Protein AF-0000000066905044 (afdb_homodimer)

Sequence (374 aa):
MFKTAIIDCILSSSSFLLVSGAMPIIHCYSCMSYSYQEHWMTMRYIYQRPELFSDRCNEPFMPRGIPVHNCTNICVTMKEPEVKGGIILGYNYIRGCADKVLVSGFNRSALDTHRFPFVDVCRLLPRGQLINSRGLTQMVVGDVHICGCYSNRCNGGTGSHASSRTVRRMALFLLLLTVAFHWWRSLMFKTAIIDCILSSSSFLLVSGAMPIIHCYSCMSYSYQEHWMTMRYIYQRPELFSDRCNEPFMPRGIPVHNCTNICVTMKEPEVKGGIILGYNYIRGCADKVLVSGFNRSALDTHRFPFVDVCRLLPRGQLINSRGLTQMVVGDVHICGCYSNRCNGGTGSHASSRTVRRMALFLLLLTVAFHWWRSL

pLDDT: mean 81.05, std 21.48, range [27.7, 98.06]

Secondary structure (DSSP, 8-state):
--SGGGGGGG---------------EEEE-EE-HHHHTTHHHHTTTBPPPSEE-GGGG-SBPPTT--EEEESS-EEEEEEEEEETTEEEEEEEEEEEHHHHBSS-B-HHHHHHTTTTTS-EEEEEEHHHHB--TT--S---SEEEEEEE-STTGGGB------HHHHHHHHHHHHHHHHHHHHHHT-/-TTGGGGGGG---------------EEEE-EE-HHHHTTHHHHTTTB---SEE-GGGG-SBPPTT--EEEESS-EEEEEEEEEETTEEEEEEEEEEEHHHHBSS-B-HHHHHHTTTTTS-EEEEEEHHHHB--TT--S---SEEEEEEE-STTGGGB------HHHHHHHHHHHHHHHHHHHHHHT-

Structure (mmCIF, N/CA/C/O backbone):
data_AF-0000000066905044-model_v1
#
loop_
_entity.id
_entity.type
_entity.pdbx_description
1 polymer 'Ly 6 protein HOT 2'
#
loop_
_atom_site.group_PDB
_atom_site.id
_atom_site.type_symbol
_atom_site.label_atom_id
_atom_site.label_alt_id
_atom_site.label_comp_id
_atom_site.label_asym_id
_atom_site.label_entity_id
_atom_site.label_seq_id
_atom_site.pdbx_PDB_ins_code
_atom_site.Cartn_x
_atom_site.Cartn_y
_atom_site.Cartn_z
_atom_site.occupancy
_atom_site.B_iso_or_equiv
_atom_site.auth_seq_id
_atom_site.auth_comp_id
_atom_site.auth_asym_id
_atom_site.auth_atom_id
_atom_site.pdbx_PDB_model_num
ATOM 1 N N . MET A 1 1 ? 18.188 79 39.969 1 28.2 1 MET A N 1
ATOM 2 C CA . MET A 1 1 ? 17.297 78 40.594 1 28.2 1 MET A CA 1
ATOM 3 C C . MET A 1 1 ? 16.609 77.125 39.531 1 28.2 1 MET A C 1
ATOM 5 O O . MET A 1 1 ? 15.773 76.312 39.844 1 28.2 1 MET A O 1
ATOM 9 N N . PHE A 1 2 ? 16.656 77.5 38.219 1 34.88 2 PHE A N 1
ATOM 10 C CA . PHE A 1 2 ? 15.828 77 37.125 1 34.88 2 PHE A CA 1
ATOM 11 C C . PHE A 1 2 ? 16.328 75.625 36.656 1 34.88 2 PHE A C 1
ATOM 13 O O . PHE A 1 2 ? 15.945 75.125 35.594 1 34.88 2 PHE A O 1
ATOM 20 N N . LYS A 1 3 ? 17.281 74.938 37.406 1 35.84 3 LYS A N 1
ATOM 21 C CA . LYS A 1 3 ? 18 73.812 36.875 1 35.84 3 LYS A CA 1
ATOM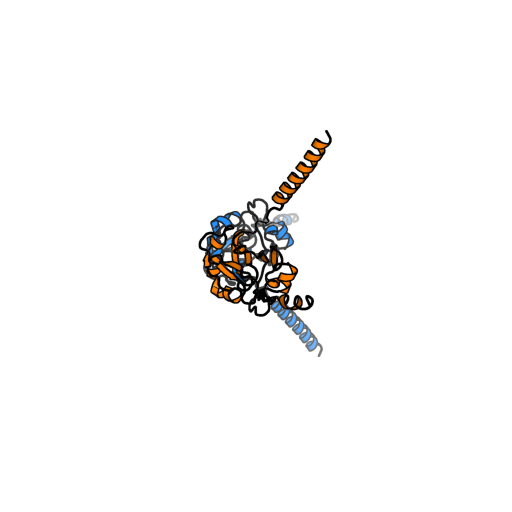 22 C C . LYS A 1 3 ? 17.078 72.562 36.781 1 35.84 3 LYS A C 1
ATOM 24 O O . LYS A 1 3 ? 17.141 71.812 35.812 1 35.84 3 LYS A O 1
ATOM 29 N N . THR A 1 4 ? 16.469 72.125 37.875 1 34.28 4 THR A N 1
ATOM 30 C CA . THR A 1 4 ? 16.344 70.75 38.094 1 34.28 4 THR A CA 1
ATOM 31 C C . THR A 1 4 ? 15.055 70.188 37.469 1 34.28 4 THR A C 1
ATOM 33 O O . THR A 1 4 ? 14.672 69.062 37.688 1 34.28 4 THR A O 1
ATOM 36 N N . ALA A 1 5 ? 14.273 71 36.844 1 36.06 5 ALA A N 1
ATOM 37 C CA . ALA A 1 5 ? 12.922 70.562 36.562 1 36.06 5 ALA A CA 1
ATOM 38 C C . ALA A 1 5 ? 12.914 69.5 35.438 1 36.06 5 ALA A C 1
ATOM 40 O O . ALA A 1 5 ? 11.883 68.875 35.156 1 36.06 5 ALA A O 1
ATOM 41 N N . ILE A 1 6 ? 14.039 69.375 34.719 1 33.25 6 ILE A N 1
ATOM 42 C CA . ILE A 1 6 ? 13.781 68.75 33.438 1 33.25 6 ILE A CA 1
ATOM 43 C C . ILE A 1 6 ? 13.703 67.188 33.625 1 33.25 6 ILE A C 1
ATOM 45 O O . ILE A 1 6 ? 13.352 66.5 32.688 1 33.25 6 ILE A O 1
ATOM 49 N N . ILE A 1 7 ? 14.102 66.688 34.875 1 31.88 7 ILE A N 1
ATOM 50 C CA . ILE A 1 7 ? 14.414 65.25 34.812 1 31.88 7 ILE A CA 1
ATOM 51 C C . ILE A 1 7 ? 13.117 64.438 34.875 1 31.88 7 ILE A C 1
ATOM 53 O O . ILE A 1 7 ? 13.133 63.188 34.688 1 31.88 7 ILE A O 1
ATOM 57 N N . ASP A 1 8 ? 11.992 65 35.312 1 31.47 8 ASP A N 1
ATOM 58 C CA . ASP A 1 8 ? 10.969 64.062 35.719 1 31.47 8 ASP A CA 1
ATOM 59 C C . ASP A 1 8 ? 10.297 63.438 34.5 1 31.47 8 ASP A C 1
ATOM 61 O O . ASP A 1 8 ? 9.422 62.594 34.625 1 31.47 8 ASP A O 1
ATOM 65 N N . CYS A 1 9 ? 10.305 64.062 33.344 1 32.28 9 CYS A N 1
ATOM 66 C CA . CYS A 1 9 ? 9.312 63.625 32.375 1 32.28 9 CYS A CA 1
ATOM 67 C C . CYS A 1 9 ? 9.648 62.25 31.812 1 32.28 9 CYS A C 1
ATOM 69 O O . CYS A 1 9 ? 8.883 61.688 31.031 1 32.28 9 CYS A O 1
ATOM 71 N N . ILE A 1 10 ? 10.969 61.875 31.859 1 34.19 10 ILE A N 1
ATOM 72 C CA . ILE A 1 10 ? 11.18 60.812 30.891 1 34.19 10 ILE A CA 1
ATOM 73 C C . ILE A 1 10 ? 10.719 59.469 31.5 1 34.19 10 ILE A C 1
ATOM 75 O O . ILE A 1 10 ? 11.203 58.406 31.109 1 34.19 10 ILE A O 1
ATOM 79 N N . LEU A 1 11 ? 10.172 59.438 32.75 1 35.19 11 LEU A N 1
ATOM 80 C CA . LEU A 1 11 ? 9.766 58.062 33.062 1 35.19 11 LEU A CA 1
ATOM 81 C C . LEU A 1 11 ? 8.617 57.625 32.188 1 35.19 11 LEU A C 1
ATOM 83 O O . LEU A 1 11 ? 7.457 57.969 32.438 1 35.19 11 LEU A O 1
ATOM 87 N N . SER A 1 12 ? 8.695 57.781 30.875 1 32.25 12 SER A N 1
ATOM 88 C CA . SER A 1 12 ? 7.719 57.062 30.078 1 32.25 12 SER A CA 1
ATOM 89 C C . SER A 1 12 ? 7.613 55.594 30.547 1 32.25 12 SER A C 1
ATOM 91 O O . SER A 1 12 ? 8.633 54.938 30.766 1 32.25 12 SER A O 1
ATOM 93 N N . SER A 1 13 ? 6.57 55.25 31.328 1 37.47 13 SER A N 1
ATOM 94 C CA . SER A 1 13 ? 6.086 53.875 31.5 1 37.47 13 SER A CA 1
ATOM 95 C C . SER A 1 13 ? 6.176 53.094 30.203 1 37.47 13 SER A C 1
ATOM 97 O O . SER A 1 13 ? 5.398 53.312 29.281 1 37.47 13 SER A O 1
ATOM 99 N N . SER A 1 14 ? 7.328 52.781 29.75 1 35.62 14 SER A N 1
ATOM 100 C CA . SER A 1 14 ? 7.348 51.625 28.828 1 35.62 14 SER A CA 1
ATOM 101 C C . SER A 1 14 ? 6.527 50.469 29.375 1 35.62 14 SER A C 1
ATOM 103 O O . SER A 1 14 ? 6.973 49.75 30.266 1 35.62 14 SER A O 1
ATOM 105 N N . SER A 1 15 ? 5.234 50.656 29.547 1 37 15 SER A N 1
ATOM 106 C CA . SER A 1 15 ? 4.477 49.406 29.516 1 37 15 SER A CA 1
ATOM 107 C C . SER A 1 15 ? 5.078 48.406 28.531 1 37 15 SER A C 1
ATOM 109 O O . SER A 1 15 ? 4.988 48.594 27.312 1 37 15 SER A O 1
ATOM 111 N N . PHE A 1 16 ? 6.145 47.812 28.906 1 38.25 16 PHE A N 1
ATOM 112 C CA . PHE A 1 16 ? 6.387 46.5 28.266 1 38.25 16 PHE A CA 1
ATOM 113 C C . PHE A 1 16 ? 5.078 45.75 28.047 1 38.25 16 PHE A C 1
ATOM 115 O O . PHE A 1 16 ? 4.43 45.344 29 1 38.25 16 PHE A O 1
ATOM 122 N N . LEU A 1 17 ? 4.238 46.25 27.156 1 36.66 17 LEU A N 1
ATOM 123 C CA . LEU A 1 17 ? 3.35 45.219 26.656 1 36.66 17 LEU A CA 1
ATOM 124 C C . LEU A 1 17 ? 4.023 43.844 26.719 1 36.66 17 LEU A C 1
ATOM 126 O O . LEU A 1 17 ? 5.008 43.594 26.016 1 36.66 17 LEU A O 1
ATOM 130 N N . LEU A 1 18 ? 4.242 43.344 27.875 1 37.12 18 LEU A N 1
ATOM 131 C CA . LEU A 1 18 ? 4.32 41.875 27.828 1 37.12 18 LEU A CA 1
ATOM 132 C C . LEU A 1 18 ? 3.455 41.344 26.703 1 37.12 18 LEU A C 1
ATOM 134 O O . LEU A 1 18 ? 2.227 41.312 26.812 1 37.12 18 LEU A O 1
ATOM 138 N N . VAL A 1 19 ? 3.701 41.719 25.5 1 39.25 19 VAL A N 1
ATOM 139 C CA . VAL A 1 19 ? 3.252 40.75 24.5 1 39.25 19 VAL A CA 1
ATOM 140 C C . VAL A 1 19 ? 3.412 39.344 25.031 1 39.25 19 VAL A C 1
ATOM 142 O O . VAL A 1 19 ? 4.531 38.875 25.25 1 39.25 19 VAL A O 1
ATOM 145 N N . SER A 1 20 ? 2.779 38.969 26.078 1 41.44 20 SER A N 1
ATOM 146 C CA . SER A 1 20 ? 2.631 37.531 26.234 1 41.44 20 SER A CA 1
ATOM 147 C C . SER A 1 20 ? 2.771 36.812 24.891 1 41.44 20 SER A C 1
ATOM 149 O O . SER A 1 20 ? 1.959 37 23.984 1 41.44 20 SER A O 1
ATOM 151 N N . GLY A 1 21 ? 3.826 36.75 24.281 1 45 21 GLY A N 1
ATOM 152 C CA . GLY A 1 21 ? 4.195 36.062 23.047 1 45 21 GLY A CA 1
ATOM 153 C C . GLY A 1 21 ? 3.412 34.781 22.828 1 45 21 GLY A C 1
ATOM 154 O O . GLY A 1 21 ? 3.908 33.688 23.125 1 45 21 GLY A O 1
ATOM 155 N N . ALA A 1 22 ? 2.182 34.688 23.219 1 51.38 22 ALA A N 1
ATOM 156 C CA . ALA A 1 22 ? 1.406 33.5 22.875 1 51.38 22 ALA A CA 1
ATOM 157 C C . ALA A 1 22 ? 1.674 33.062 21.438 1 51.38 22 ALA A C 1
ATOM 159 O O . ALA A 1 22 ? 1.799 33.906 20.547 1 51.38 22 ALA A O 1
ATOM 160 N N . MET A 1 23 ? 2.449 32 21.297 1 59.69 23 MET A N 1
ATOM 161 C CA . MET A 1 23 ? 2.645 31.469 19.953 1 59.69 23 MET A CA 1
ATOM 162 C C . MET A 1 23 ? 1.369 31.594 19.125 1 59.69 23 MET A C 1
ATOM 164 O O . MET A 1 23 ? 0.271 31.344 19.625 1 59.69 23 MET A O 1
ATOM 168 N N . PRO A 1 24 ? 1.372 32.406 18.047 1 71.12 24 PRO A N 1
ATOM 169 C CA . PRO A 1 24 ? 0.181 32.594 17.203 1 71.12 24 PRO A CA 1
ATOM 170 C C . PRO A 1 24 ? -0.558 31.281 16.938 1 71.12 24 PRO A C 1
ATOM 172 O O . PRO A 1 24 ? 0.074 30.234 16.75 1 71.12 24 PRO A O 1
ATOM 175 N N . ILE A 1 25 ? -1.822 31.25 17.375 1 87.06 25 ILE A N 1
ATOM 176 C CA . ILE A 1 25 ? -2.725 30.156 17.062 1 87.06 25 ILE A CA 1
ATOM 177 C C . ILE A 1 25 ? -3.018 30.141 15.562 1 87.06 25 ILE A C 1
ATOM 179 O O . ILE A 1 25 ? -3.35 31.172 14.984 1 87.06 25 ILE A O 1
ATOM 183 N N . ILE A 1 26 ? -2.664 29.109 14.977 1 90.94 26 ILE A N 1
ATOM 184 C CA . ILE A 1 26 ? -3.014 28.969 13.562 1 90.94 26 ILE A CA 1
ATOM 185 C C . ILE A 1 26 ? -4.148 27.953 13.414 1 90.94 26 ILE A C 1
ATOM 187 O O . ILE A 1 26 ? -4.383 27.141 14.305 1 90.94 26 ILE A O 1
ATOM 191 N N . HIS A 1 27 ? -4.91 28.109 12.281 1 94.06 27 HIS A N 1
ATOM 192 C CA . HIS A 1 27 ? -6.008 27.203 11.977 1 94.06 27 HIS A CA 1
ATOM 193 C C . HIS A 1 27 ? -5.625 26.219 10.875 1 94.06 27 HIS A C 1
ATOM 195 O O . HIS A 1 27 ? -5.168 26.625 9.805 1 94.06 27 HIS A O 1
ATOM 201 N N . CYS A 1 28 ? -5.781 24.953 11.195 1 95.25 28 CYS A N 1
ATOM 202 C CA . CYS A 1 28 ? -5.477 23.922 10.211 1 95.25 28 CYS A CA 1
ATOM 203 C C . CYS A 1 28 ? -6.695 23.062 9.93 1 95.25 28 CYS A C 1
ATOM 205 O O . CYS A 1 28 ? -7.469 22.75 10.844 1 95.25 28 CYS A O 1
ATOM 207 N N . TYR A 1 29 ? -6.879 22.688 8.68 1 96 29 TYR A N 1
ATOM 208 C CA . TYR A 1 29 ? -7.906 21.703 8.367 1 96 29 TYR A CA 1
ATOM 209 C C . TYR A 1 29 ? -7.621 20.375 9.078 1 96 29 TYR A C 1
ATOM 211 O O . TYR A 1 29 ? -6.465 19.969 9.195 1 96 29 TYR A O 1
ATOM 219 N N . SER A 1 30 ? -8.719 19.75 9.539 1 96.94 30 SER A N 1
ATOM 220 C CA . SER A 1 30 ? -8.594 18.453 10.18 1 96.94 30 SER A CA 1
ATOM 221 C C . SER A 1 30 ? -9.492 17.422 9.508 1 96.94 30 SER A C 1
ATOM 223 O O . SER A 1 30 ? -10.695 17.375 9.758 1 96.94 30 SER A O 1
ATOM 225 N N . CYS A 1 31 ? -8.844 16.547 8.711 1 97.56 31 CYS A N 1
ATOM 226 C CA . CYS A 1 31 ? -9.586 15.516 8 1 97.56 31 CYS A CA 1
ATOM 227 C C . CYS A 1 31 ? -8.664 14.383 7.57 1 97.56 31 CYS A C 1
ATOM 229 O O . CYS A 1 31 ? -7.441 14.523 7.609 1 97.56 31 CYS A O 1
ATOM 231 N N . MET A 1 32 ? -9.273 13.227 7.301 1 97.5 32 MET A N 1
ATOM 232 C CA . MET A 1 32 ? -8.633 12.062 6.699 1 97.5 32 MET A CA 1
ATOM 233 C C . MET A 1 32 ? -9.5 11.477 5.59 1 97.5 32 MET A C 1
ATOM 235 O O . MET A 1 32 ? -10.727 11.609 5.617 1 97.5 32 MET A O 1
ATOM 239 N N . SER A 1 33 ? -8.82 10.875 4.652 1 97.12 33 SER A N 1
ATOM 240 C CA . SER A 1 33 ? -9.578 10.156 3.635 1 97.12 33 SER A CA 1
ATOM 241 C C . SER A 1 33 ? -10.523 9.141 4.266 1 97.12 33 SER A C 1
ATOM 243 O O . SER A 1 33 ? -10.195 8.531 5.285 1 97.12 33 SER A O 1
ATOM 245 N N . TYR A 1 34 ? -11.672 8.891 3.584 1 97.06 34 TYR A N 1
ATOM 246 C CA . TYR A 1 34 ? -12.719 8.031 4.121 1 97.06 34 TYR A CA 1
ATOM 247 C C . TYR A 1 34 ? -12.203 6.617 4.344 1 97.06 34 TYR A C 1
ATOM 249 O O . TYR A 1 34 ? -12.617 5.945 5.293 1 97.06 34 TYR A O 1
ATOM 257 N N . SER A 1 35 ? -11.25 6.184 3.564 1 95 35 SER A N 1
ATOM 258 C CA . SER A 1 35 ? -10.75 4.812 3.617 1 95 35 SER A CA 1
ATOM 259 C C . SER A 1 35 ? -10.078 4.523 4.953 1 95 35 SER A C 1
ATOM 261 O O . SER A 1 35 ? -10.039 3.373 5.398 1 95 35 SER A O 1
ATOM 263 N N . TYR A 1 36 ? -9.602 5.527 5.656 1 97.5 36 TYR A N 1
ATOM 264 C CA . TYR A 1 36 ? -8.969 5.328 6.957 1 97.5 36 TYR A CA 1
ATOM 265 C C . TYR A 1 36 ? -10 4.941 8.008 1 97.5 36 TYR A C 1
ATOM 267 O O . TYR A 1 36 ? -9.688 4.223 8.961 1 97.5 36 TYR A O 1
ATOM 275 N N . GLN A 1 37 ? -11.172 5.422 7.805 1 97.69 37 GLN A N 1
ATOM 276 C CA . GLN A 1 37 ? -12.227 5.141 8.781 1 97.69 37 GLN A CA 1
ATOM 277 C C . GLN A 1 37 ? -12.516 3.645 8.852 1 97.69 37 GLN A C 1
ATOM 279 O O . GLN A 1 37 ? -12.789 3.115 9.938 1 97.69 37 GLN A O 1
ATOM 284 N N . GLU A 1 38 ? -12.398 3.012 7.754 1 93.88 38 GLU A N 1
ATOM 285 C CA . GLU A 1 38 ? -12.688 1.583 7.668 1 93.88 38 GLU A CA 1
ATOM 286 C C . GLU A 1 38 ? -11.711 0.774 8.523 1 93.88 38 GLU A C 1
ATOM 288 O O . GLU A 1 38 ? -12.023 -0.344 8.938 1 93.88 38 GLU A O 1
ATOM 293 N N . HIS A 1 39 ? -10.602 1.377 8.828 1 94.94 39 HIS A N 1
ATOM 294 C CA . HIS A 1 39 ? -9.578 0.651 9.578 1 94.94 39 HIS A CA 1
ATOM 295 C C . HIS A 1 39 ? -9.195 1.397 10.852 1 94.94 39 HIS A C 1
ATOM 297 O O . HIS A 1 39 ? -8.078 1.252 11.352 1 94.94 39 HIS A O 1
ATOM 303 N N . TRP A 1 40 ? -10.102 2.102 11.344 1 97 40 TRP A N 1
ATOM 304 C CA . TRP A 1 40 ? -9.766 3.021 12.422 1 97 40 TRP A CA 1
ATOM 305 C C . TRP A 1 40 ? -9.406 2.262 13.695 1 97 40 TRP A C 1
ATOM 307 O O . TRP A 1 40 ? -8.547 2.693 14.461 1 97 40 TRP A O 1
ATOM 317 N N . MET A 1 41 ? -9.969 1.16 13.922 1 95 41 MET A N 1
ATOM 318 C CA . MET A 1 41 ? -9.703 0.403 15.141 1 95 41 MET A CA 1
ATOM 319 C C . MET A 1 41 ? -8.227 0.021 15.234 1 95 41 MET A C 1
ATOM 321 O O . MET A 1 41 ? -7.688 -0.127 16.328 1 95 41 MET A O 1
ATOM 325 N N . THR A 1 42 ? -7.621 -0.04 14.078 1 93.06 42 THR A N 1
ATOM 326 C CA . THR A 1 42 ? -6.191 -0.342 14.055 1 93.06 42 THR A CA 1
ATOM 327 C C . THR A 1 42 ? -5.371 0.94 13.961 1 93.06 42 THR A C 1
ATOM 329 O O . THR A 1 42 ? -4.309 1.05 14.578 1 93.06 42 THR A O 1
ATOM 332 N N . MET A 1 43 ? -5.871 1.89 13.359 1 94.69 43 MET A N 1
ATOM 333 C CA . MET A 1 43 ? -5.133 3.117 13.07 1 94.69 43 MET A CA 1
ATOM 334 C C . MET A 1 43 ? -5.074 4.02 14.297 1 94.69 43 MET A C 1
ATOM 336 O O . MET A 1 43 ? -4.141 4.812 14.445 1 94.69 43 MET A O 1
ATOM 340 N N . ARG A 1 44 ? -5.969 3.816 15.125 1 95.06 44 ARG A N 1
ATOM 341 C CA . ARG A 1 44 ? -6.148 4.723 16.25 1 95.06 44 ARG A CA 1
ATOM 342 C C . ARG A 1 44 ? -4.957 4.664 17.203 1 95.06 44 ARG A C 1
ATOM 344 O O . ARG A 1 44 ? -4.812 5.516 18.078 1 95.06 44 ARG A O 1
ATOM 351 N N . TYR A 1 45 ? -4.094 3.729 17.094 1 93.81 45 TYR A N 1
ATOM 352 C CA . TYR A 1 45 ? -2.934 3.617 17.969 1 93.81 45 TYR A CA 1
ATOM 353 C C . TYR A 1 45 ? -1.786 4.484 17.469 1 93.81 45 TYR A C 1
ATOM 355 O O . TYR A 1 45 ? -0.83 4.746 18.203 1 93.81 45 TYR A O 1
ATOM 363 N N . ILE A 1 46 ? -1.885 4.918 16.25 1 95.38 46 ILE A N 1
ATOM 364 C CA . ILE A 1 46 ? -0.817 5.719 15.664 1 95.38 46 ILE A CA 1
ATOM 365 C C . ILE A 1 46 ? -1.313 7.141 15.414 1 95.38 46 ILE A C 1
ATOM 367 O O . ILE A 1 46 ? -0.573 8.109 15.625 1 95.38 46 ILE A O 1
ATOM 371 N N . TYR A 1 47 ? -2.572 7.203 15.086 1 96.75 47 TYR A N 1
ATOM 372 C CA . TYR A 1 47 ? -3.121 8.484 14.664 1 96.75 47 TYR A CA 1
ATOM 373 C C . TYR A 1 47 ? -4.234 8.938 15.594 1 96.75 47 TYR A C 1
ATOM 375 O O . TYR A 1 47 ? -4.98 8.117 16.125 1 96.75 47 TYR A O 1
ATOM 383 N N . GLN A 1 48 ? -4.293 10.242 15.641 1 97.19 48 GLN A N 1
ATOM 384 C CA . GLN A 1 48 ? -5.441 10.836 16.312 1 97.19 48 GLN A CA 1
ATOM 385 C C . GLN A 1 48 ? -6.625 10.992 15.367 1 97.19 48 GLN A C 1
ATOM 387 O O . GLN A 1 48 ? -6.441 11.305 14.188 1 97.19 48 GLN A O 1
ATOM 392 N N . ARG A 1 49 ? -7.805 10.828 15.93 1 98.06 49 ARG A N 1
ATOM 393 C CA . ARG A 1 49 ? -9 10.914 15.102 1 98.06 49 ARG A CA 1
ATOM 394 C C . ARG A 1 49 ? -9.18 12.32 14.539 1 98.06 49 ARG A C 1
ATOM 396 O O . ARG A 1 49 ? -9.109 13.305 15.281 1 98.06 49 ARG A O 1
ATOM 403 N N . PRO A 1 50 ? -9.375 12.406 13.289 1 97.81 50 PRO A N 1
ATOM 404 C CA . PRO A 1 50 ? -9.664 13.727 12.719 1 97.81 50 PRO A CA 1
ATOM 405 C C . PRO A 1 50 ? -11.07 14.219 13.047 1 97.81 50 PRO A C 1
ATOM 407 O O . PRO A 1 50 ? -11.875 13.469 13.609 1 97.81 50 PRO A O 1
ATOM 410 N N . GLU A 1 51 ? -11.289 15.422 12.68 1 97.5 51 GLU A N 1
ATOM 411 C CA . GLU A 1 51 ? -12.641 15.953 12.844 1 97.5 51 GLU A CA 1
ATOM 412 C C . GLU A 1 51 ? -13.602 15.336 11.828 1 97.5 51 GLU A C 1
ATOM 414 O O . GLU A 1 51 ? -14.797 15.219 12.094 1 97.5 51 GLU A O 1
ATOM 419 N N . LEU A 1 52 ? -13 15.008 10.664 1 97.25 52 LEU A N 1
ATOM 420 C CA . LEU A 1 52 ? -13.875 14.484 9.617 1 97.25 52 LEU A CA 1
ATOM 421 C C . LEU A 1 52 ? -13.133 13.461 8.766 1 97.25 52 LEU A C 1
ATOM 423 O O . LEU A 1 52 ? -12.023 13.711 8.305 1 97.25 52 LEU A O 1
ATOM 427 N N . PHE A 1 53 ? -13.82 12.305 8.617 1 97.75 53 PHE A N 1
ATOM 428 C CA . PHE A 1 53 ? -13.438 11.383 7.555 1 97.75 53 PHE A CA 1
ATOM 429 C C . PHE A 1 53 ? -14.227 11.664 6.281 1 97.75 53 PHE A C 1
ATOM 431 O O . PHE A 1 53 ? -15.461 11.586 6.281 1 97.75 53 PHE A O 1
ATOM 438 N N . SER A 1 54 ? -13.445 11.984 5.199 1 96.12 54 SER A N 1
ATOM 439 C CA . SER A 1 54 ? -14.133 12.273 3.941 1 96.12 54 SER A CA 1
ATOM 440 C C . SER A 1 54 ? -13.156 12.242 2.766 1 96.12 54 SER A C 1
ATOM 442 O O . SER A 1 54 ? -12.023 12.711 2.879 1 96.12 54 SER A O 1
ATOM 444 N N . ASP A 1 55 ? -13.711 11.812 1.657 1 93.19 55 ASP A N 1
ATOM 445 C CA . ASP A 1 55 ? -12.867 11.828 0.467 1 93.19 55 ASP A CA 1
ATOM 446 C C . ASP A 1 55 ? -12.703 13.25 -0.067 1 93.19 55 ASP A C 1
ATOM 448 O O . ASP A 1 55 ? -11.844 13.516 -0.91 1 93.19 55 ASP A O 1
ATOM 452 N N . ARG A 1 56 ? -13.406 14.156 0.413 1 92.94 56 ARG A N 1
ATOM 453 C CA . ARG A 1 56 ? -13.164 15.57 0.12 1 92.94 56 ARG A CA 1
ATOM 454 C C . ARG A 1 56 ? -11.805 16.016 0.648 1 92.94 56 ARG A C 1
ATOM 456 O O . ARG A 1 56 ? -11.25 17 0.182 1 92.94 56 ARG A O 1
ATOM 463 N N . CYS A 1 57 ? -11.312 15.273 1.568 1 94.81 57 CYS A N 1
ATOM 464 C CA . CYS A 1 57 ? -10.016 15.555 2.162 1 94.81 57 CYS A CA 1
ATOM 465 C C . CYS A 1 57 ? -8.898 15.383 1.138 1 94.81 57 CYS A C 1
ATOM 467 O O . CYS A 1 57 ? -7.793 15.891 1.324 1 94.81 57 CYS A O 1
ATOM 469 N N . ASN A 1 58 ? -9.219 14.695 0.061 1 89.19 58 ASN A N 1
ATOM 470 C CA . ASN A 1 58 ? -8.227 14.391 -0.959 1 89.19 58 ASN A CA 1
ATOM 471 C C . ASN A 1 58 ? -8.125 15.516 -1.991 1 89.19 58 ASN A C 1
ATOM 473 O O . ASN A 1 58 ? -7.234 15.492 -2.848 1 89.19 58 ASN A O 1
ATOM 477 N N . GLU A 1 59 ? -8.953 16.469 -1.905 1 87.62 59 GLU A N 1
ATOM 478 C CA . GLU A 1 59 ? -9.016 17.516 -2.922 1 87.62 59 GLU A CA 1
ATOM 479 C C . GLU A 1 59 ? -7.918 18.547 -2.721 1 87.62 59 GLU A C 1
ATOM 481 O O . GLU A 1 59 ? -7.594 18.906 -1.585 1 87.62 59 GLU A O 1
ATOM 486 N N . PRO A 1 60 ? -7.297 18.938 -3.82 1 77.56 60 PRO A N 1
ATOM 487 C CA . PRO A 1 60 ? -6.219 19.922 -3.705 1 77.56 60 PRO A CA 1
ATOM 488 C C . PRO A 1 60 ? -6.699 21.25 -3.131 1 77.56 60 PRO A C 1
ATOM 490 O O . PRO A 1 60 ? -5.93 21.969 -2.479 1 77.56 60 PRO A O 1
ATOM 493 N N . PHE A 1 61 ? -7.918 21.578 -3.479 1 75.25 61 PHE A N 1
ATOM 494 C CA . PHE A 1 61 ? -8.516 22.766 -2.906 1 75.25 61 PHE A CA 1
ATOM 495 C C . PHE A 1 61 ? -9.672 22.406 -1.979 1 75.25 61 PHE A C 1
ATOM 497 O O . PHE A 1 61 ? -10.695 21.875 -2.424 1 75.25 61 PHE A O 1
ATOM 504 N N . MET A 1 62 ? -9.273 22.656 -0.712 1 74.31 62 MET A N 1
ATOM 505 C CA . MET A 1 62 ? -10.211 22.188 0.297 1 74.31 62 MET A CA 1
ATOM 506 C C . MET A 1 62 ? -11.57 22.875 0.144 1 74.31 62 MET A C 1
ATOM 508 O O . MET A 1 62 ? -11.656 24.094 0.191 1 74.31 62 MET A O 1
ATOM 512 N N . PRO A 1 63 ? -12.461 22.016 -0.083 1 68.75 63 PRO A N 1
ATOM 513 C CA . PRO A 1 63 ? -13.805 22.578 -0.208 1 68.75 63 PRO A CA 1
ATOM 514 C C . PRO A 1 63 ? -14.352 23.094 1.119 1 68.75 63 PRO A C 1
ATOM 516 O O . PRO A 1 63 ? -13.75 22.875 2.172 1 68.75 63 PRO A O 1
ATOM 519 N N . ARG A 1 64 ? -15.5 23.766 0.849 1 78.31 64 ARG A N 1
ATOM 520 C CA . ARG A 1 64 ? -16.266 24.188 2.02 1 78.31 64 ARG A CA 1
ATOM 521 C C . ARG A 1 64 ? -16.75 22.984 2.814 1 78.31 64 ARG A C 1
ATOM 523 O O . ARG A 1 64 ? -17.047 21.938 2.24 1 78.31 64 ARG A O 1
ATOM 530 N N . GLY A 1 65 ? -16.656 23.109 4.117 1 85.81 65 GLY A N 1
ATOM 531 C CA . GLY A 1 65 ? -17.266 22.094 4.973 1 85.81 65 GLY A CA 1
ATOM 532 C C . GLY A 1 65 ? -16.234 21.25 5.695 1 85.81 65 GLY A C 1
ATOM 533 O O . GLY A 1 65 ? -16.609 20.391 6.516 1 85.81 65 GLY A O 1
ATOM 534 N N . ILE A 1 66 ? -14.984 21.406 5.355 1 93 66 ILE A N 1
ATOM 535 C CA . ILE A 1 66 ? -13.992 20.672 6.129 1 93 66 ILE A CA 1
ATOM 536 C C . ILE A 1 66 ? -13.664 21.438 7.41 1 93 66 ILE A C 1
ATOM 538 O O . ILE A 1 66 ? -13.32 22.625 7.367 1 93 66 ILE A O 1
ATOM 542 N N . PRO A 1 67 ? -13.742 20.797 8.508 1 95.12 67 PRO A N 1
ATOM 543 C CA . PRO A 1 67 ? -13.516 21.469 9.781 1 95.12 67 PRO A CA 1
ATOM 544 C C . PRO A 1 67 ? -12.062 21.891 9.984 1 95.12 67 PRO A C 1
ATOM 546 O O . PRO A 1 67 ? -11.164 21.328 9.336 1 95.12 67 PRO A O 1
ATOM 549 N N . VAL A 1 68 ? -11.914 22.844 10.891 1 94.12 68 VAL A N 1
ATOM 550 C CA . VAL A 1 68 ? -10.578 23.344 11.219 1 94.12 68 VAL A CA 1
ATOM 551 C C . VAL A 1 68 ? -10.336 23.219 12.719 1 94.12 68 VAL A C 1
ATOM 553 O O . VAL A 1 68 ? -11.289 23.219 13.508 1 94.12 68 VAL A O 1
ATOM 556 N N . HIS A 1 69 ? -9.086 23.078 13.062 1 94.81 69 HIS A N 1
ATOM 557 C CA . HIS A 1 69 ? -8.633 23.078 14.453 1 94.81 69 HIS A CA 1
ATOM 558 C C . HIS A 1 69 ? -7.676 24.234 14.719 1 94.81 69 HIS A C 1
ATOM 560 O O . HIS A 1 69 ? -6.949 24.656 13.82 1 94.81 69 HIS A O 1
ATOM 566 N N . ASN A 1 70 ? -7.785 24.609 16 1 92.75 70 ASN A N 1
ATOM 567 C CA . ASN A 1 70 ? -6.77 25.547 16.484 1 92.75 70 ASN A CA 1
ATOM 568 C C . ASN A 1 70 ? -5.469 24.828 16.828 1 92.75 70 ASN A C 1
ATOM 570 O O . ASN A 1 70 ? -5.473 23.859 17.594 1 92.75 70 ASN A O 1
ATOM 574 N N . CYS A 1 71 ? -4.441 25.359 16.188 1 92.31 71 CYS A N 1
ATOM 575 C CA . CYS A 1 71 ? -3.145 24.719 16.344 1 92.31 71 CYS A CA 1
ATOM 576 C C . CYS A 1 71 ? -2.115 25.688 16.922 1 92.31 71 CYS A C 1
ATOM 578 O O . CYS A 1 71 ? -2.23 26.906 16.734 1 92.31 71 CYS A O 1
ATOM 580 N N . THR A 1 72 ? -1.081 25.203 17.625 1 86.31 72 THR A N 1
ATOM 581 C CA . THR A 1 72 ? -0.048 26.031 18.219 1 86.31 72 THR A CA 1
ATOM 582 C C . THR A 1 72 ? 1.251 25.938 17.422 1 86.31 72 THR A C 1
ATOM 584 O O . THR A 1 72 ? 2.213 26.656 17.703 1 86.31 72 THR A O 1
ATOM 587 N N . ASN A 1 73 ? 1.235 25.141 16.453 1 86.69 73 ASN A N 1
ATOM 588 C CA . ASN A 1 73 ? 2.469 24.922 15.711 1 86.69 73 ASN A CA 1
ATOM 589 C C . ASN A 1 73 ? 2.229 24.984 14.203 1 86.69 73 ASN A C 1
ATOM 591 O O . ASN A 1 73 ? 1.745 26 13.688 1 86.69 73 ASN A O 1
ATOM 595 N N . ILE A 1 74 ? 2.516 24.047 13.453 1 93.38 74 ILE A N 1
ATOM 596 C CA . ILE A 1 74 ? 2.395 24.062 12 1 93.38 74 ILE A CA 1
ATOM 597 C C . ILE A 1 74 ? 1.255 23.141 11.57 1 93.38 74 ILE A C 1
ATOM 599 O O . ILE A 1 74 ? 0.842 22.25 12.32 1 93.38 74 ILE A O 1
ATOM 603 N N . CYS A 1 75 ? 0.711 23.469 10.375 1 95.56 75 CYS A N 1
ATOM 604 C CA . CYS A 1 75 ? -0.216 22.562 9.703 1 95.56 75 CYS A CA 1
ATOM 605 C C . CYS A 1 75 ? 0.536 21.5 8.906 1 95.56 75 CYS A C 1
ATOM 607 O O . CYS A 1 75 ? 1.61 21.766 8.367 1 95.56 75 CYS A O 1
ATOM 609 N N . VAL A 1 76 ? -0.07 20.328 8.914 1 96.62 76 VAL A N 1
ATOM 610 C CA . VAL A 1 76 ? 0.591 19.25 8.172 1 96.62 76 VAL A CA 1
ATOM 611 C C . VAL A 1 76 ? -0.403 18.594 7.215 1 96.62 76 VAL A C 1
ATOM 613 O O . VAL A 1 76 ? -1.602 18.547 7.5 1 96.62 76 VAL A O 1
ATOM 616 N N . THR A 1 77 ? 0.115 18.188 6.066 1 96.62 77 THR A N 1
ATOM 617 C CA . THR A 1 77 ? -0.558 17.312 5.117 1 96.62 77 THR A CA 1
ATOM 618 C C . THR A 1 77 ? 0.288 16.062 4.828 1 96.62 77 THR A C 1
ATOM 620 O O . THR A 1 77 ? 1.45 16.188 4.434 1 96.62 77 THR A O 1
ATOM 623 N N . MET A 1 78 ? -0.314 14.953 5.074 1 97.44 78 MET A N 1
ATOM 624 C CA . MET A 1 78 ? 0.316 13.68 4.715 1 97.44 78 MET A CA 1
ATOM 625 C C . MET A 1 78 ? -0.441 13 3.58 1 97.44 78 MET A C 1
ATOM 627 O O . MET A 1 78 ? -1.668 12.898 3.617 1 97.44 78 MET A O 1
ATOM 631 N N . LYS A 1 79 ? 0.353 12.602 2.625 1 97.12 79 LYS A N 1
ATOM 632 C CA . LYS A 1 79 ? -0.204 11.977 1.427 1 97.12 79 LYS A CA 1
ATOM 633 C C . LYS A 1 79 ? 0.483 10.648 1.125 1 97.12 79 LYS A C 1
ATOM 635 O O . LYS A 1 79 ? 1.713 10.57 1.102 1 97.12 79 LYS A O 1
ATOM 640 N N . GLU A 1 80 ? -0.315 9.609 0.961 1 96.88 80 GLU A N 1
ATOM 641 C CA . GLU A 1 80 ? 0.231 8.312 0.574 1 96.88 80 GLU A CA 1
ATOM 642 C C . GLU A 1 80 ? -0.568 7.695 -0.572 1 96.88 80 GLU A C 1
ATOM 644 O O . GLU A 1 80 ? -1.779 7.902 -0.673 1 96.88 80 GLU A O 1
ATOM 649 N N . PRO A 1 81 ? 0.145 6.914 -1.358 1 95.25 81 PRO A N 1
ATOM 650 C CA . PRO A 1 81 ? -0.591 6.242 -2.432 1 95.25 81 PRO A CA 1
ATOM 651 C C . PRO A 1 81 ? -1.348 5.008 -1.945 1 95.25 81 PRO A C 1
ATOM 653 O O . PRO A 1 81 ? -0.892 4.324 -1.027 1 95.25 81 PRO A O 1
ATOM 656 N N . GLU A 1 82 ? -2.492 4.859 -2.467 1 94.38 82 GLU A N 1
ATOM 657 C CA . GLU A 1 82 ? -3.191 3.584 -2.361 1 94.38 82 GLU A CA 1
ATOM 658 C C . GLU A 1 82 ? -2.799 2.641 -3.494 1 94.38 82 GLU A C 1
ATOM 660 O O . GLU A 1 82 ? -3.143 2.881 -4.656 1 94.38 82 GLU A O 1
ATOM 665 N N . VAL A 1 83 ? -2.088 1.592 -3.082 1 94.31 83 VAL A N 1
ATOM 666 C CA . VAL A 1 83 ? -1.555 0.698 -4.105 1 94.31 83 VAL A CA 1
ATOM 667 C C . VAL A 1 83 ? -2.162 -0.694 -3.943 1 94.31 83 VAL A C 1
ATOM 669 O O . VAL A 1 83 ? -2.262 -1.207 -2.826 1 94.31 83 VAL A O 1
ATOM 672 N N . LYS A 1 84 ? -2.584 -1.234 -5.047 1 95.5 84 LYS A N 1
ATOM 673 C CA . LYS A 1 84 ? -3.053 -2.617 -5.094 1 95.5 84 LYS A CA 1
ATOM 674 C C . LYS A 1 84 ? -2.57 -3.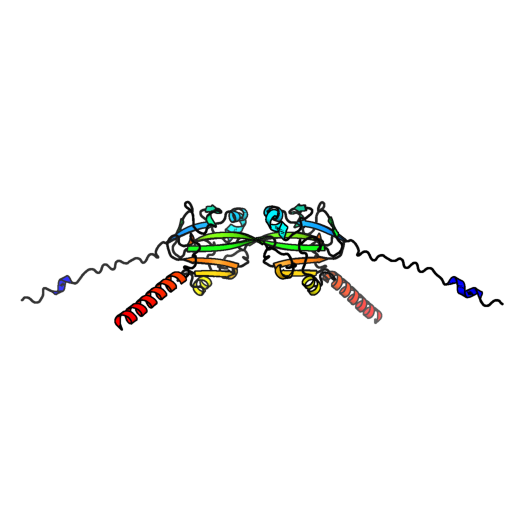316 -6.363 1 95.5 84 LYS A C 1
ATOM 676 O O . LYS A 1 84 ? -2.754 -2.805 -7.469 1 95.5 84 LYS A O 1
ATOM 681 N N . GLY A 1 85 ? -1.939 -4.461 -6.164 1 95 85 GLY A N 1
ATOM 682 C CA . GLY A 1 85 ? -1.425 -5.168 -7.328 1 95 85 GLY A CA 1
ATOM 683 C C . GLY A 1 85 ? -0.375 -4.383 -8.086 1 95 85 GLY A C 1
ATOM 684 O O . GLY A 1 85 ? -0.21 -4.566 -9.297 1 95 85 GLY A O 1
ATOM 685 N N . GLY A 1 86 ? 0.18 -3.477 -7.41 1 95.31 86 GLY A N 1
ATOM 686 C CA . GLY A 1 86 ? 1.197 -2.654 -8.047 1 95.31 86 GLY A CA 1
ATOM 687 C C . GLY A 1 86 ? 0.623 -1.467 -8.797 1 95.31 86 GLY A C 1
ATOM 688 O O . GLY A 1 86 ? 1.352 -0.748 -9.484 1 95.31 86 GLY A O 1
ATOM 689 N N . ILE A 1 87 ? -0.642 -1.267 -8.68 1 94.56 87 ILE A N 1
ATOM 690 C CA . ILE A 1 87 ? -1.316 -0.156 -9.344 1 94.56 87 ILE A CA 1
ATOM 691 C C . ILE A 1 87 ? -1.677 0.917 -8.32 1 94.56 87 ILE A 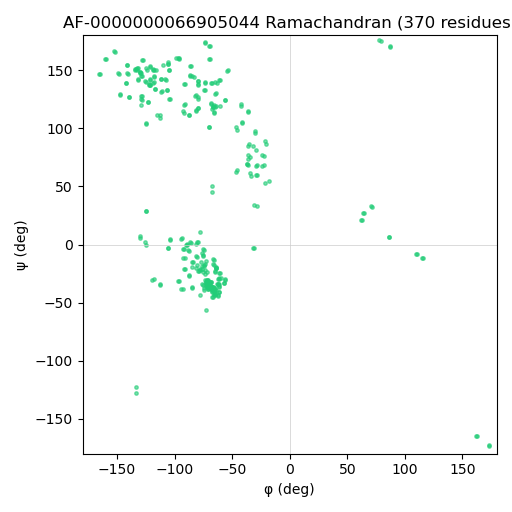C 1
ATOM 693 O O . ILE A 1 87 ? -2.217 0.61 -7.254 1 94.56 87 ILE A O 1
ATOM 697 N N . ILE A 1 88 ? -1.369 2.123 -8.688 1 94 88 ILE A N 1
ATOM 698 C CA . ILE A 1 88 ? -1.796 3.23 -7.84 1 94 88 ILE A CA 1
ATOM 699 C C . ILE A 1 88 ? -3.254 3.576 -8.133 1 94 88 ILE A C 1
ATOM 701 O O . ILE A 1 88 ? -3.574 4.055 -9.227 1 94 88 ILE A O 1
ATOM 705 N N . LEU A 1 89 ? -4.07 3.402 -7.195 1 92.88 89 LEU A N 1
ATOM 706 C CA . LEU A 1 89 ? -5.508 3.6 -7.359 1 92.88 89 LEU A CA 1
ATOM 707 C C . LEU A 1 89 ? -5.906 5.027 -7.008 1 92.88 89 LEU A C 1
ATOM 709 O O . LEU A 1 89 ? -6.961 5.504 -7.43 1 92.88 89 LEU A O 1
ATOM 713 N N . GLY A 1 90 ? -5.078 5.633 -6.262 1 92.81 90 GLY A N 1
ATOM 714 C CA . GLY A 1 90 ? -5.316 6.977 -5.754 1 92.81 90 GLY A CA 1
ATOM 715 C C . GLY A 1 90 ? -4.426 7.336 -4.582 1 92.81 90 GLY A C 1
ATOM 716 O O . GLY A 1 90 ? -3.383 6.711 -4.371 1 92.81 90 GLY A O 1
ATOM 717 N N . TYR A 1 91 ? -4.883 8.391 -3.961 1 95.19 91 TYR A N 1
ATOM 718 C CA . TYR A 1 91 ? -4.094 8.852 -2.824 1 95.19 91 TYR A CA 1
ATOM 719 C C . TYR A 1 91 ? -4.984 9.102 -1.612 1 95.19 91 TYR A C 1
ATOM 721 O O . TYR A 1 91 ? -6.125 9.555 -1.752 1 95.19 91 TYR A O 1
ATOM 729 N N . ASN A 1 92 ? -4.402 8.742 -0.499 1 96.62 92 ASN A N 1
ATOM 730 C CA . ASN A 1 92 ? -5.039 9.039 0.78 1 96.62 92 ASN A CA 1
ATOM 731 C C . ASN A 1 92 ? -4.34 10.195 1.497 1 96.62 92 ASN A C 1
ATOM 733 O O . ASN A 1 92 ? -3.123 10.352 1.384 1 96.62 92 ASN A O 1
ATOM 737 N N . TYR A 1 93 ? -5.156 10.906 2.266 1 96.88 93 TYR A N 1
ATOM 738 C CA . TYR A 1 93 ? -4.629 12.109 2.902 1 96.88 93 TYR A CA 1
ATOM 739 C C . TYR A 1 93 ? -4.953 12.125 4.391 1 96.88 93 TYR A C 1
ATOM 741 O O . TYR A 1 93 ? -5.996 11.625 4.812 1 96.88 93 TYR A O 1
ATOM 749 N N . ILE A 1 94 ? -4.086 12.703 5.078 1 97.38 94 ILE A N 1
ATOM 750 C CA . ILE A 1 94 ? -4.273 13.133 6.457 1 97.38 94 ILE A CA 1
ATOM 751 C C . ILE A 1 94 ? -3.877 14.602 6.594 1 97.38 94 ILE A C 1
ATOM 753 O O . ILE A 1 94 ? -2.76 14.984 6.246 1 97.38 94 ILE A O 1
ATOM 757 N N . ARG A 1 95 ? -4.805 15.359 7.078 1 96.62 95 ARG A N 1
ATOM 758 C CA . ARG A 1 95 ? -4.547 16.781 7.316 1 96.62 95 ARG A CA 1
ATOM 759 C C . ARG A 1 95 ? -4.848 17.156 8.766 1 96.62 95 ARG A C 1
ATOM 761 O O . ARG A 1 95 ? -5.824 16.672 9.344 1 96.62 95 ARG A O 1
ATOM 768 N N . GLY A 1 96 ? -3.953 18 9.289 1 97.06 96 GLY A N 1
ATOM 769 C CA . GLY A 1 96 ? -4.191 18.422 10.664 1 97.06 96 GLY A CA 1
ATOM 770 C C . GLY A 1 96 ? -3.061 19.25 11.25 1 97.06 96 GLY A C 1
ATOM 771 O O . GLY A 1 96 ? -2.197 19.734 10.516 1 97.06 96 GLY A O 1
ATOM 772 N N . CYS A 1 97 ? -3.238 19.484 12.547 1 96.44 97 CYS A N 1
ATOM 773 C CA . CYS A 1 97 ? -2.16 20.109 13.312 1 96.44 97 CYS A CA 1
ATOM 774 C C . CYS A 1 97 ? -1.025 19.125 13.547 1 96.44 97 CYS A C 1
ATOM 776 O O . CYS A 1 97 ? -1.268 17.953 13.859 1 96.44 97 CYS A O 1
ATOM 778 N N . ALA A 1 98 ? 0.173 19.609 13.43 1 95.81 98 ALA A N 1
ATOM 779 C CA . ALA A 1 98 ? 1.317 18.734 13.641 1 95.81 98 ALA A CA 1
ATOM 780 C C . ALA A 1 98 ? 1.252 18.078 15.016 1 95.81 98 ALA A C 1
ATOM 782 O O . ALA A 1 98 ? 1.664 16.922 15.18 1 95.81 98 ALA A O 1
ATOM 783 N N . ASP A 1 99 ? 0.697 18.703 15.945 1 93.38 99 ASP A N 1
ATOM 784 C CA . ASP A 1 99 ? 0.689 18.156 17.297 1 93.38 99 ASP A CA 1
ATOM 785 C C . ASP A 1 99 ? -0.577 17.344 17.562 1 93.38 99 ASP A C 1
ATOM 787 O O . ASP A 1 99 ? -0.75 16.781 18.641 1 93.38 99 ASP A O 1
ATOM 791 N N . LYS A 1 100 ? -1.403 17.156 16.547 1 96.06 100 LYS A N 1
ATOM 792 C CA . LYS A 1 100 ? -2.68 16.5 16.781 1 96.06 100 LYS A CA 1
ATOM 793 C C . LYS A 1 100 ? -2.914 15.375 15.781 1 96.06 100 LYS A C 1
ATOM 795 O O . LYS A 1 100 ? -3.988 14.773 15.75 1 96.06 100 LYS A O 1
ATOM 800 N N . VAL A 1 101 ? -1.979 15.094 14.984 1 97.31 101 VAL A N 1
ATOM 801 C CA . VAL A 1 101 ? -2.188 14.094 13.945 1 97.31 101 VAL A CA 1
ATOM 802 C C . VAL A 1 101 ? -1.735 12.719 14.453 1 97.31 101 VAL A C 1
ATOM 804 O O . VAL A 1 101 ? -2.395 11.711 14.195 1 97.31 101 VAL A O 1
ATOM 807 N N . LEU A 1 102 ? -0.665 12.727 15.195 1 96.31 102 LEU A N 1
ATOM 808 C CA . LEU A 1 102 ? -0.086 11.477 15.672 1 96.31 102 LEU A CA 1
ATOM 809 C C . LEU A 1 102 ? -0.243 11.344 17.188 1 96.31 102 LEU A C 1
ATOM 811 O O . LEU A 1 102 ? -0.05 12.312 17.922 1 96.31 102 LEU A O 1
ATOM 815 N N . VAL A 1 103 ? -0.498 10.141 17.594 1 95.94 103 VAL A N 1
ATOM 816 C CA . VAL A 1 103 ? -0.67 9.875 19.031 1 95.94 103 VAL A CA 1
ATOM 817 C C . VAL A 1 103 ? 0.647 10.117 19.75 1 95.94 103 VAL A C 1
ATOM 819 O O . VAL A 1 103 ? 0.675 10.789 20.797 1 95.94 103 VAL A O 1
ATOM 822 N N . SER A 1 104 ? 1.757 9.664 19.203 1 94.38 104 SER A N 1
ATOM 823 C CA . SER A 1 104 ? 3.062 9.812 19.844 1 94.38 104 SER A CA 1
ATOM 824 C C . SER A 1 104 ? 3.766 11.078 19.375 1 94.38 104 SER A C 1
ATOM 826 O O . SER A 1 104 ? 4.879 11.375 19.812 1 94.38 104 SER A O 1
ATOM 828 N N . GLY A 1 105 ? 3.123 11.734 18.453 1 94.75 105 GLY A N 1
ATOM 829 C CA . GLY A 1 105 ? 3.744 12.922 17.891 1 94.75 105 GLY A CA 1
ATOM 830 C C . GLY A 1 105 ? 4.809 12.602 16.859 1 94.75 105 GLY A C 1
ATOM 831 O O . GLY A 1 105 ? 5.148 11.43 16.656 1 94.75 105 GLY A O 1
ATOM 832 N N . PHE A 1 106 ? 5.312 13.672 16.266 1 96 106 PHE A N 1
ATOM 833 C CA . PHE A 1 106 ? 6.402 13.547 15.305 1 96 106 PHE A CA 1
ATOM 834 C C . PHE A 1 106 ? 7.754 13.547 16.016 1 96 106 PHE A C 1
ATOM 836 O O . PHE A 1 106 ? 7.883 14.094 17.109 1 96 106 PHE A O 1
ATOM 843 N N . ASN A 1 107 ? 8.68 12.914 15.352 1 95.44 107 ASN A N 1
ATOM 844 C CA . ASN A 1 107 ? 10.078 13.016 15.75 1 95.44 107 ASN A CA 1
ATOM 845 C C . ASN A 1 107 ? 10.609 14.438 15.555 1 95.44 107 ASN A C 1
ATOM 847 O O . ASN A 1 107 ? 10.828 14.867 14.422 1 95.44 107 ASN A O 1
ATOM 851 N N . ARG A 1 108 ? 10.922 15.055 16.594 1 93.19 108 ARG A N 1
ATOM 852 C CA . ARG A 1 108 ? 11.305 16.469 16.531 1 93.19 108 ARG A CA 1
ATOM 853 C C . ARG A 1 108 ? 12.609 16.641 15.766 1 93.19 108 ARG A C 1
ATOM 855 O O . ARG A 1 108 ? 12.766 17.609 15.023 1 93.19 108 ARG A O 1
ATOM 862 N N . SER A 1 109 ? 13.469 15.727 15.969 1 94.5 109 SER A N 1
ATOM 863 C CA . SER A 1 109 ? 14.734 15.797 15.242 1 94.5 109 SER A CA 1
ATOM 864 C C . SER A 1 109 ? 14.516 15.727 13.742 1 94.5 109 SER A C 1
ATOM 866 O O . SER A 1 109 ? 15.164 16.438 12.977 1 94.5 109 SER A O 1
ATOM 868 N N . ALA A 1 110 ? 13.633 14.883 13.359 1 95.38 110 ALA A N 1
ATOM 869 C CA . ALA A 1 110 ? 13.32 14.773 11.938 1 95.38 110 ALA A CA 1
ATOM 870 C C . ALA A 1 110 ? 12.688 16.062 11.406 1 95.38 110 ALA A C 1
ATOM 872 O O . ALA A 1 110 ? 13.039 16.531 10.328 1 95.38 110 ALA A O 1
ATOM 873 N N . LEU A 1 111 ? 11.805 16.625 12.156 1 94.62 111 LEU A N 1
ATOM 874 C CA . LEU A 1 111 ? 11.172 17.875 11.727 1 94.62 111 LEU A CA 1
ATOM 875 C C . LEU A 1 111 ? 12.203 18.984 11.578 1 94.62 111 LEU A C 1
ATOM 877 O O . LEU A 1 111 ? 12.188 19.719 10.586 1 94.62 111 LEU A O 1
ATOM 881 N N . ASP A 1 112 ? 13.062 19.062 12.492 1 94.75 112 ASP A N 1
ATOM 882 C CA . ASP A 1 112 ? 14.078 20.109 12.477 1 94.75 112 ASP A CA 1
ATOM 883 C C . ASP A 1 112 ? 15.047 19.906 11.312 1 94.75 112 ASP A C 1
ATOM 885 O O . ASP A 1 112 ? 15.383 20.875 10.609 1 94.75 112 ASP A O 1
ATOM 889 N N . THR A 1 113 ? 15.445 18.703 11.164 1 96.19 113 THR A N 1
ATOM 890 C CA . THR A 1 113 ? 16.391 18.359 10.102 1 96.19 113 THR A CA 1
ATOM 891 C C . THR A 1 113 ? 15.836 18.766 8.742 1 96.19 113 THR A C 1
ATOM 893 O O . THR A 1 113 ? 16.578 19.25 7.883 1 96.19 113 THR A O 1
ATOM 896 N N . HIS A 1 114 ? 14.547 18.672 8.641 1 96.12 114 HIS A N 1
ATOM 897 C CA . HIS A 1 114 ? 13.953 18.953 7.336 1 96.12 114 HIS A CA 1
ATOM 898 C C . HIS A 1 114 ? 13.289 20.328 7.32 1 96.12 114 HIS A C 1
ATOM 900 O O . HIS A 1 114 ? 12.57 20.672 6.375 1 96.12 114 HIS A O 1
ATOM 906 N N . ARG A 1 115 ? 13.398 21.078 8.359 1 94.62 115 ARG A N 1
ATOM 907 C CA . ARG A 1 115 ? 13.094 22.5 8.461 1 94.62 115 ARG A CA 1
ATOM 908 C C . ARG A 1 115 ? 11.594 22.75 8.398 1 94.62 115 ARG A C 1
ATOM 910 O O . ARG A 1 115 ? 11.148 23.812 7.973 1 94.62 115 ARG A O 1
ATOM 917 N N . PHE A 1 116 ? 10.789 21.859 8.898 1 93.06 116 PHE A N 1
ATOM 918 C CA . PHE A 1 116 ? 9.336 21.969 8.852 1 93.06 116 PHE A CA 1
ATOM 919 C C . PHE A 1 116 ? 8.859 23.156 9.68 1 93.06 116 PHE A C 1
ATOM 921 O O . PHE A 1 116 ? 7.922 23.859 9.281 1 93.06 116 PHE A O 1
ATOM 928 N N . PRO A 1 117 ? 9.469 23.422 10.781 1 87.06 117 PRO A N 1
ATOM 929 C CA . PRO A 1 117 ? 8.977 24.531 11.594 1 87.06 117 PRO A CA 1
ATOM 930 C C . PRO A 1 117 ? 9.352 25.906 11.023 1 87.06 117 PRO A C 1
ATOM 932 O O . PRO A 1 117 ? 8.812 26.922 11.461 1 87.06 117 PRO A O 1
ATOM 935 N N . PHE A 1 118 ? 10.102 25.922 9.969 1 87.38 118 PHE A N 1
ATOM 936 C CA . PHE A 1 118 ? 10.695 27.203 9.602 1 87.38 118 PHE A CA 1
ATOM 937 C C . PHE A 1 118 ? 10.234 27.641 8.211 1 87.38 118 PHE A C 1
ATOM 939 O O . PHE A 1 118 ? 10.195 28.828 7.91 1 87.38 118 PHE A O 1
ATOM 946 N N . VAL A 1 119 ? 9.977 26.688 7.414 1 92.06 119 VAL A N 1
ATOM 947 C CA . VAL A 1 119 ? 9.57 27 6.043 1 92.06 119 VAL A CA 1
ATOM 948 C C . VAL A 1 119 ? 8.477 26.031 5.598 1 92.06 119 VAL A C 1
ATOM 950 O O . VAL A 1 119 ? 8.352 24.938 6.137 1 92.06 119 VAL A O 1
ATOM 953 N N . ASP A 1 120 ? 7.672 26.578 4.605 1 92.38 120 ASP A N 1
ATOM 954 C CA . ASP A 1 120 ? 6.77 25.656 3.92 1 92.38 120 ASP A CA 1
ATOM 955 C C . ASP A 1 120 ? 7.547 24.641 3.088 1 92.38 120 ASP A C 1
ATOM 957 O O . ASP A 1 120 ? 8.273 25.016 2.168 1 92.38 120 ASP A O 1
ATOM 961 N N . VAL A 1 121 ? 7.398 23.406 3.432 1 95.94 121 VAL A N 1
ATOM 962 C CA . VAL A 1 121 ? 8.211 22.422 2.729 1 95.94 121 VAL A CA 1
ATOM 963 C C . VAL A 1 121 ? 7.453 21.094 2.645 1 95.94 121 VAL A C 1
ATOM 965 O O . VAL A 1 121 ? 6.641 20.781 3.518 1 95.94 121 VAL A O 1
ATOM 968 N N . CYS A 1 122 ? 7.68 20.375 1.569 1 96.69 122 CYS A N 1
ATOM 969 C CA . CYS A 1 122 ? 7.203 19 1.387 1 96.69 122 CYS A CA 1
ATOM 970 C C . CYS A 1 122 ? 8.367 18.031 1.213 1 96.69 122 CYS A C 1
ATOM 972 O O . CYS A 1 122 ? 9.367 18.375 0.565 1 96.69 122 CYS A O 1
ATOM 974 N N . ARG A 1 123 ? 8.242 16.875 1.834 1 97.56 123 ARG A N 1
ATOM 975 C CA . ARG A 1 123 ? 9.266 15.828 1.759 1 97.56 123 ARG A CA 1
ATOM 976 C C . ARG A 1 123 ? 8.641 14.445 1.657 1 97.56 123 ARG A C 1
ATOM 978 O O . ARG A 1 123 ? 7.516 14.234 2.121 1 97.56 123 ARG A O 1
ATOM 985 N N . LEU A 1 124 ? 9.344 13.586 0.938 1 97.81 124 LEU A N 1
ATOM 986 C CA . LEU A 1 124 ? 9.07 12.156 1.051 1 97.81 124 LEU A CA 1
ATOM 987 C C . LEU A 1 124 ? 9.961 11.516 2.105 1 97.81 124 LEU A C 1
ATOM 989 O O . LEU A 1 124 ? 11.188 11.469 1.944 1 97.81 124 LEU A O 1
ATOM 993 N N . LEU A 1 125 ? 9.391 11.047 3.184 1 97.56 125 LEU A N 1
ATOM 994 C CA . LEU A 1 125 ? 10.18 10.523 4.297 1 97.56 125 LEU A CA 1
ATOM 995 C C . LEU A 1 125 ? 9.648 9.164 4.746 1 97.56 125 LEU A C 1
ATOM 997 O O . LEU A 1 125 ? 8.445 8.914 4.672 1 97.56 125 LEU A O 1
ATOM 1001 N N . PRO A 1 126 ? 10.578 8.328 5.301 1 96.5 126 PRO A N 1
ATOM 1002 C CA . PRO A 1 126 ? 10.094 7.105 5.945 1 96.5 126 PRO A CA 1
ATOM 1003 C C . PRO A 1 126 ? 9.289 7.391 7.211 1 96.5 126 PRO A C 1
ATOM 1005 O O . PRO A 1 126 ? 9.711 8.188 8.055 1 96.5 126 PRO A O 1
ATOM 1008 N N . ARG A 1 127 ? 8.25 6.66 7.332 1 96.5 127 ARG A N 1
ATOM 1009 C CA . ARG A 1 127 ? 7.414 6.84 8.516 1 96.5 127 ARG A CA 1
ATOM 1010 C C . ARG A 1 127 ? 8.195 6.531 9.789 1 96.5 127 ARG A C 1
ATOM 1012 O O . ARG A 1 127 ? 7.996 7.18 10.82 1 96.5 127 ARG A O 1
ATOM 1019 N N . GLY A 1 128 ? 9.039 5.59 9.688 1 93.62 128 GLY A N 1
ATOM 1020 C CA . GLY A 1 128 ? 9.844 5.207 10.836 1 93.62 128 GLY A CA 1
ATOM 1021 C C . GLY A 1 128 ? 10.727 6.328 11.344 1 93.62 128 GLY A C 1
ATOM 1022 O O . GLY A 1 128 ? 11.07 6.367 12.531 1 93.62 128 GLY A O 1
ATOM 1023 N N . GLN A 1 129 ? 11.117 7.199 10.484 1 93.5 129 GLN A N 1
ATOM 1024 C CA . GLN A 1 129 ? 11.945 8.344 10.867 1 93.5 129 GLN A CA 1
ATOM 1025 C C . GLN A 1 129 ? 11.078 9.516 11.32 1 93.5 129 GLN A C 1
ATOM 1027 O O . GLN A 1 129 ? 11.508 10.328 12.141 1 93.5 129 GLN A O 1
ATOM 1032 N N . LEU A 1 130 ? 9.93 9.523 10.805 1 95.81 130 LEU A N 1
ATOM 1033 C CA . LEU A 1 130 ? 9.062 10.688 10.969 1 95.81 130 LEU A CA 1
ATOM 1034 C C . LEU A 1 130 ? 8.297 10.609 12.281 1 95.81 130 LEU A C 1
ATOM 1036 O O . LEU A 1 130 ? 8.062 11.633 12.93 1 95.81 130 LEU A O 1
ATOM 1040 N N . ILE A 1 131 ? 7.902 9.445 12.633 1 95.62 131 ILE A N 1
ATOM 1041 C CA . ILE A 1 131 ? 7.047 9.25 13.805 1 95.62 131 ILE A CA 1
ATOM 1042 C C . ILE A 1 131 ? 7.914 9 15.039 1 95.62 131 ILE A C 1
ATOM 1044 O O . ILE A 1 131 ? 8.898 8.258 14.969 1 95.62 131 ILE A O 1
ATOM 1048 N N . ASN A 1 132 ? 7.488 9.602 16.031 1 94.06 132 ASN A N 1
ATOM 1049 C CA . ASN A 1 132 ? 8.18 9.375 17.297 1 94.06 132 ASN A CA 1
ATOM 1050 C C . ASN A 1 132 ? 8.008 7.934 17.766 1 94.06 132 ASN A C 1
ATOM 1052 O O . ASN A 1 132 ? 6.895 7.488 18.031 1 94.06 132 ASN A O 1
ATOM 1056 N N . SER A 1 133 ? 9.117 7.305 17.891 1 84.44 133 SER A N 1
ATOM 1057 C CA . SER A 1 133 ? 9.086 5.879 18.188 1 84.44 133 SER A CA 1
ATOM 1058 C C . SER A 1 133 ? 8.734 5.633 19.656 1 84.44 133 SER A C 1
ATOM 1060 O O . SER A 1 133 ? 8.312 4.531 20.016 1 84.44 133 SER A O 1
ATOM 1062 N N . ARG A 1 134 ? 8.922 6.68 20.328 1 81.94 134 ARG A N 1
ATOM 1063 C CA . ARG A 1 134 ? 8.633 6.516 21.75 1 81.94 134 ARG A CA 1
ATOM 1064 C C . ARG A 1 134 ? 7.141 6.352 22 1 81.94 134 ARG A C 1
ATOM 1066 O O . ARG A 1 134 ? 6.348 7.223 21.625 1 81.94 134 ARG A O 1
ATOM 1073 N N . GLY A 1 135 ? 6.664 5.195 22.203 1 73.25 135 GLY A N 1
ATOM 1074 C CA . GLY A 1 135 ? 5.262 4.961 22.516 1 73.25 135 GLY A CA 1
ATOM 1075 C C . GLY A 1 135 ? 4.543 4.164 21.438 1 73.25 135 GLY A C 1
ATOM 1076 O O . GLY A 1 135 ? 3.354 3.871 21.562 1 73.25 135 GLY A O 1
ATOM 1077 N N . LEU A 1 136 ? 5.301 4.082 20.344 1 79.56 136 LEU A N 1
ATOM 1078 C CA . LEU A 1 136 ? 4.684 3.297 19.266 1 79.56 136 LEU A CA 1
ATOM 1079 C C . LEU A 1 136 ? 4.605 1.824 19.656 1 79.56 136 LEU A C 1
ATOM 1081 O O . LEU A 1 136 ? 5.598 1.237 20.094 1 79.56 136 LEU A O 1
ATOM 1085 N N . THR A 1 137 ? 3.465 1.329 19.656 1 75.25 137 THR A N 1
ATOM 1086 C CA . THR A 1 137 ? 3.24 -0.073 20 1 75.25 137 THR A CA 1
ATOM 1087 C C . THR A 1 137 ? 3.252 -0.939 18.734 1 75.25 137 THR A C 1
ATOM 1089 O O . THR A 1 137 ? 3.301 -2.168 18.828 1 75.25 137 THR A O 1
ATOM 1092 N N . GLN A 1 138 ? 3.219 -0.232 17.609 1 80.62 138 GLN A N 1
ATOM 1093 C CA . GLN A 1 138 ? 3.172 -0.97 16.344 1 80.62 138 GLN A CA 1
ATOM 1094 C C . GLN A 1 138 ? 4.238 -0.47 15.383 1 80.62 138 GLN A C 1
ATOM 1096 O O . GLN A 1 138 ? 4.598 0.709 15.398 1 80.62 138 GLN A O 1
ATOM 1101 N N . MET A 1 139 ? 4.641 -1.391 14.688 1 85.94 139 MET A N 1
ATOM 1102 C CA . MET A 1 139 ? 5.59 -1.021 13.641 1 85.94 139 MET A CA 1
ATOM 1103 C C . MET A 1 139 ? 4.879 -0.301 12.492 1 85.94 139 MET A C 1
ATOM 1105 O O . MET A 1 139 ? 3.773 -0.68 12.109 1 85.94 139 MET A O 1
ATOM 1109 N N . VAL A 1 140 ? 5.484 0.807 12.078 1 93.62 140 VAL A N 1
ATOM 1110 C CA . VAL A 1 140 ? 4.965 1.529 10.922 1 93.62 140 VAL A CA 1
ATOM 1111 C C . VAL A 1 140 ? 5.91 1.348 9.734 1 93.62 140 VAL A C 1
ATOM 1113 O O . VAL A 1 140 ? 7.133 1.316 9.906 1 93.62 140 VAL A O 1
ATOM 1116 N N . VAL A 1 141 ? 5.328 1.23 8.57 1 93.62 141 VAL A N 1
ATOM 1117 C CA . VAL A 1 141 ? 6.156 0.933 7.41 1 93.62 141 VAL A CA 1
ATOM 1118 C C . VAL A 1 141 ? 5.867 1.937 6.297 1 93.62 141 VAL A C 1
ATOM 1120 O O . VAL A 1 141 ? 4.844 2.625 6.324 1 93.62 141 VAL A O 1
ATOM 1123 N N . GLY A 1 142 ? 6.883 2.008 5.406 1 94.38 142 GLY A N 1
ATOM 1124 C CA . GLY A 1 142 ? 6.672 2.748 4.176 1 94.38 142 GLY A CA 1
ATOM 1125 C C . GLY A 1 142 ? 6.98 4.227 4.309 1 94.38 142 GLY A C 1
ATOM 1126 O O . GLY A 1 142 ? 7.172 4.73 5.418 1 94.38 142 GLY A O 1
ATOM 1127 N N . ASP A 1 143 ? 6.984 4.859 3.131 1 95.75 143 ASP A N 1
ATOM 1128 C CA . ASP A 1 143 ? 7.215 6.301 3.055 1 95.75 143 ASP A CA 1
ATOM 1129 C C . ASP A 1 143 ? 5.895 7.062 2.984 1 95.75 143 ASP A C 1
ATOM 1131 O O . ASP A 1 143 ? 4.855 6.488 2.66 1 95.75 143 ASP A O 1
ATOM 1135 N N . VAL A 1 144 ? 6.02 8.297 3.324 1 97.94 144 VAL A N 1
ATOM 1136 C CA . VAL A 1 144 ? 4.867 9.188 3.221 1 97.94 144 VAL A CA 1
ATOM 1137 C C . VAL A 1 144 ? 5.32 10.562 2.748 1 97.94 144 VAL A C 1
ATOM 1139 O O . VAL A 1 144 ? 6.391 11.039 3.135 1 97.94 144 VAL A O 1
ATOM 1142 N N . HIS A 1 145 ? 4.523 11.141 1.864 1 97.62 145 HIS A N 1
ATOM 1143 C CA . HIS A 1 145 ? 4.727 12.539 1.502 1 97.62 145 HIS A CA 1
ATOM 1144 C C . HIS A 1 145 ? 4.145 13.477 2.559 1 97.62 145 HIS A C 1
ATOM 1146 O O . HIS A 1 145 ? 2.936 13.461 2.807 1 97.62 145 HIS A O 1
ATOM 1152 N N . ILE A 1 146 ? 4.992 14.242 3.15 1 97.62 146 ILE A N 1
ATOM 1153 C CA . ILE A 1 146 ? 4.516 15.133 4.203 1 97.62 146 ILE A CA 1
ATOM 1154 C C . ILE A 1 146 ? 4.844 16.578 3.842 1 97.62 146 ILE A C 1
ATOM 1156 O O . ILE A 1 146 ? 5.949 16.875 3.381 1 97.62 146 ILE A O 1
ATOM 1160 N N . CYS A 1 147 ? 3.883 17.438 4.07 1 96.31 147 CYS A N 1
ATOM 1161 C CA . CYS A 1 147 ? 4.066 18.875 3.908 1 96.31 147 CYS A CA 1
ATOM 1162 C C . CYS A 1 147 ? 3.756 19.609 5.203 1 96.31 147 CYS A C 1
ATOM 1164 O O . CYS A 1 147 ? 2.805 19.266 5.906 1 96.31 147 CYS A O 1
ATOM 1166 N N . GLY A 1 148 ? 4.59 20.562 5.516 1 95.88 148 GLY A N 1
ATOM 1167 C CA . GLY A 1 148 ? 4.352 21.469 6.621 1 95.88 148 GLY A CA 1
ATOM 1168 C C . GLY A 1 148 ? 4.215 22.922 6.18 1 95.88 148 GLY A C 1
ATOM 1169 O O . GLY A 1 148 ? 4.895 23.359 5.246 1 95.88 148 GLY A O 1
ATOM 1170 N N . CYS A 1 149 ? 3.311 23.641 6.879 1 94 149 CYS A N 1
ATOM 1171 C CA . CYS A 1 149 ? 3.119 25.047 6.562 1 94 149 CYS A CA 1
ATOM 1172 C C . CYS A 1 149 ? 2.646 25.828 7.789 1 94 149 CYS A C 1
ATOM 1174 O O . CYS A 1 149 ? 2.193 25.234 8.766 1 94 149 CYS A O 1
ATOM 1176 N N . TYR A 1 150 ? 2.684 27.25 7.789 1 88.12 150 TYR A N 1
ATOM 1177 C CA . TYR A 1 150 ? 2.523 28.016 9.023 1 88.12 150 TYR A CA 1
ATOM 1178 C C . TYR A 1 150 ? 1.389 29.031 8.898 1 88.12 150 TYR A C 1
ATOM 1180 O O . TYR A 1 150 ? 1.062 29.719 9.859 1 88.12 150 TYR A O 1
ATOM 1188 N N . SER A 1 151 ? 0.746 29.125 7.812 1 87.19 151 SER A N 1
ATOM 1189 C CA . SER A 1 151 ? -0.34 30.078 7.676 1 87.19 151 SER A CA 1
ATOM 1190 C C . SER A 1 151 ? -1.694 29.438 7.934 1 87.19 151 SER A C 1
ATOM 1192 O O . SER A 1 151 ? -1.804 28.203 7.957 1 87.19 151 SER A O 1
ATOM 1194 N N . ASN A 1 152 ? -2.623 30.281 8.219 1 89.12 152 ASN A N 1
ATOM 1195 C CA . ASN A 1 152 ? -3.977 29.781 8.438 1 89.12 152 ASN A CA 1
ATOM 1196 C C . ASN A 1 152 ? -4.48 28.984 7.234 1 89.12 152 ASN A C 1
ATOM 1198 O O . ASN A 1 152 ? -4.414 29.469 6.102 1 89.12 152 ASN A O 1
ATOM 1202 N N . ARG A 1 153 ? -4.887 27.734 7.535 1 91.5 153 ARG A N 1
ATOM 1203 C CA . ARG A 1 153 ? -5.566 26.875 6.566 1 91.5 153 ARG A CA 1
ATOM 1204 C C . ARG A 1 153 ? -4.656 26.547 5.387 1 91.5 153 ARG A C 1
ATOM 1206 O O . ARG A 1 153 ? -5.133 26.312 4.273 1 91.5 153 ARG A O 1
ATOM 1213 N N . CYS A 1 154 ? -3.412 26.578 5.703 1 91.25 154 CYS A N 1
ATOM 1214 C CA . CYS A 1 154 ? -2.457 26.406 4.617 1 91.25 154 CYS A CA 1
ATOM 1215 C C . CYS A 1 154 ? -2.406 24.953 4.148 1 91.25 154 CYS A C 1
ATOM 1217 O O . CYS A 1 154 ? -1.937 24.672 3.047 1 91.25 154 CYS A O 1
ATOM 1219 N N . ASN A 1 155 ? -2.926 24.016 4.949 1 93.62 155 ASN A N 1
ATOM 1220 C CA . ASN A 1 155 ? -2.861 22.609 4.559 1 93.62 155 ASN A CA 1
ATOM 1221 C C . ASN A 1 155 ? -4.043 22.219 3.68 1 93.62 155 ASN A C 1
ATOM 1223 O O . ASN A 1 155 ? -4.309 21.031 3.48 1 93.62 155 ASN A O 1
ATOM 1227 N N . GLY A 1 156 ? -5.035 23.109 3.266 1 87.25 156 GLY A N 1
ATOM 1228 C CA . GLY A 1 156 ? -6.137 22.875 2.348 1 87.25 156 GLY A CA 1
ATOM 1229 C C . GLY A 1 156 ? -5.711 22.875 0.892 1 87.25 156 GLY A C 1
ATOM 1230 O O . GLY A 1 156 ? -6.508 22.547 0.006 1 87.25 156 GLY A O 1
ATOM 1231 N N . GLY A 1 157 ? -4.637 23.312 0.534 1 66.62 157 GLY A N 1
ATOM 12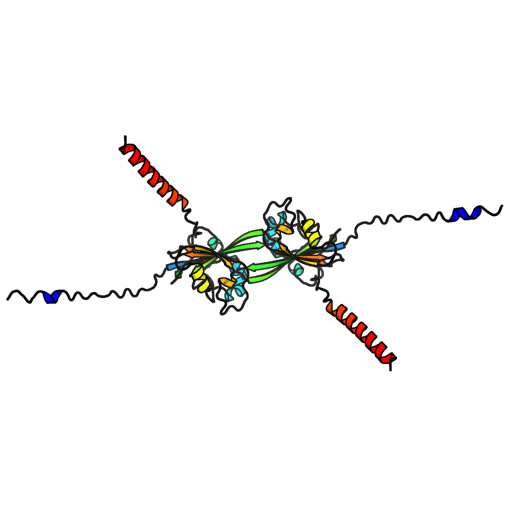32 C CA . GLY A 1 157 ? -4.223 23.406 -0.858 1 66.62 157 GLY A CA 1
ATOM 1233 C C . GLY A 1 157 ? -2.859 22.797 -1.119 1 66.62 157 GLY A C 1
ATOM 1234 O O . GLY A 1 157 ? -2.076 22.594 -0.189 1 66.62 157 GLY A O 1
ATOM 1235 N N . THR A 1 158 ? -2.746 21.828 -1.95 1 53.34 158 THR A N 1
ATOM 1236 C CA . THR A 1 158 ? -1.379 21.422 -2.258 1 53.34 158 THR A CA 1
ATOM 1237 C C . THR A 1 158 ? -0.45 22.625 -2.297 1 53.34 158 THR A C 1
ATOM 1239 O O . THR A 1 158 ? -0.783 23.656 -2.895 1 53.34 158 THR A O 1
ATOM 1242 N N . GLY A 1 159 ? 0.06 23.047 -1.206 1 46.41 159 GLY A N 1
ATOM 1243 C CA . GLY A 1 159 ? 1.112 24.016 -1.437 1 46.41 159 GLY A CA 1
ATOM 1244 C C . GLY A 1 159 ? 1.665 23.984 -2.85 1 46.41 159 GLY A C 1
ATOM 1245 O O . GLY A 1 159 ? 2.393 23.047 -3.209 1 46.41 159 GLY A O 1
ATOM 1246 N N . SER A 1 160 ? 0.77 24.125 -3.83 1 38.22 160 SER A N 1
ATOM 1247 C CA . SER A 1 160 ? 1.479 24.438 -5.066 1 38.22 160 SER A CA 1
ATOM 1248 C C . SER A 1 160 ? 2.764 25.203 -4.781 1 38.22 160 SER A C 1
ATOM 1250 O O . SER A 1 160 ? 2.771 26.141 -3.971 1 38.22 160 SER A O 1
ATOM 1252 N N . HIS A 1 161 ? 3.84 24.578 -4.703 1 39.41 161 HIS A N 1
ATOM 1253 C CA . HIS A 1 161 ? 5.016 25.422 -4.871 1 39.41 161 HIS A CA 1
ATOM 1254 C C . HIS A 1 161 ? 4.664 26.719 -5.594 1 39.41 161 HIS A C 1
ATOM 1256 O O . HIS A 1 161 ? 4.066 26.688 -6.672 1 39.41 161 HIS A O 1
ATOM 1262 N N . ALA A 1 162 ? 4.238 27.766 -5.004 1 36.94 162 ALA A N 1
ATOM 1263 C CA . ALA A 1 162 ? 4.391 29.047 -5.695 1 36.94 162 ALA A CA 1
ATOM 1264 C C . ALA A 1 162 ? 5.496 28.969 -6.742 1 36.94 162 ALA A C 1
ATOM 1266 O O . ALA A 1 162 ? 6.656 28.703 -6.418 1 36.94 162 ALA A O 1
ATOM 1267 N N . SER A 1 163 ? 5.234 28.344 -7.887 1 38.06 163 SER A N 1
ATOM 1268 C CA . SER A 1 163 ? 6.215 28.484 -8.953 1 38.06 163 SER A CA 1
ATOM 1269 C C . SER A 1 163 ? 6.953 29.812 -8.867 1 38.06 163 SER A C 1
ATOM 1271 O O . SER A 1 163 ? 6.344 30.875 -9 1 38.06 163 SER A O 1
ATOM 1273 N N . SER A 1 164 ? 7.906 29.875 -8.047 1 39.94 164 SER A N 1
ATOM 1274 C CA . SER A 1 164 ? 8.875 30.969 -8.047 1 39.94 164 SER A CA 1
ATOM 1275 C C . SER A 1 164 ? 9.109 31.5 -9.453 1 39.94 164 SER A C 1
ATOM 1277 O O . SER A 1 164 ? 9.969 32.344 -9.664 1 39.94 164 SER A O 1
ATOM 1279 N N . ARG A 1 165 ? 8.461 30.859 -10.352 1 42.03 165 ARG A N 1
ATOM 1280 C CA . ARG A 1 165 ? 8.672 31.344 -11.711 1 42.03 165 ARG A CA 1
ATOM 1281 C C . ARG A 1 165 ? 7.977 32.688 -11.93 1 42.03 165 ARG A C 1
ATOM 1283 O O . ARG A 1 165 ? 8.469 33.531 -12.68 1 42.03 165 ARG A O 1
ATOM 1290 N N . THR A 1 166 ? 6.898 32.875 -11.305 1 45 166 THR A N 1
ATOM 1291 C CA . THR A 1 166 ? 6.242 34.156 -11.539 1 45 166 THR A CA 1
ATOM 1292 C C . THR A 1 166 ? 7.004 35.281 -10.852 1 45 166 THR A C 1
ATOM 1294 O O . THR A 1 166 ? 7.16 36.375 -11.414 1 45 166 THR A O 1
ATOM 1297 N N . VAL A 1 167 ? 7.574 34.969 -9.656 1 45.12 167 VAL A N 1
ATOM 1298 C CA . VAL A 1 167 ? 8.352 36 -8.977 1 45.12 167 VAL A CA 1
ATOM 1299 C C . VAL A 1 167 ? 9.68 36.219 -9.703 1 45.12 167 VAL A C 1
ATOM 1301 O O . VAL A 1 167 ? 10.156 37.344 -9.82 1 45.12 167 VAL A O 1
ATOM 1304 N N . ARG A 1 168 ? 10.242 35.125 -10.32 1 52.5 168 ARG A N 1
ATOM 1305 C CA . ARG A 1 168 ? 11.469 35.25 -11.109 1 52.5 168 ARG A CA 1
ATOM 1306 C C . ARG A 1 168 ? 11.195 35.969 -12.422 1 52.5 168 ARG A C 1
ATOM 1308 O O . ARG A 1 168 ? 12.016 36.75 -12.875 1 52.5 168 ARG A O 1
ATOM 1315 N N . ARG A 1 169 ? 9.977 35.75 -12.906 1 53.34 169 ARG A N 1
ATOM 1316 C CA . ARG A 1 169 ? 9.633 36.406 -14.156 1 53.34 169 ARG A CA 1
ATOM 1317 C C . ARG A 1 169 ? 9.359 37.906 -13.922 1 53.34 169 ARG A C 1
ATOM 1319 O O . ARG A 1 169 ? 9.758 38.75 -14.719 1 53.34 169 ARG A O 1
ATOM 1326 N N . MET A 1 170 ? 8.812 38.188 -12.82 1 58.28 170 MET A N 1
ATOM 1327 C CA . MET A 1 170 ? 8.562 39.594 -12.508 1 58.28 170 MET A CA 1
ATOM 1328 C C . MET A 1 170 ? 9.859 40.312 -12.133 1 58.28 170 MET A C 1
ATOM 1330 O O . MET A 1 170 ? 10.078 41.438 -12.531 1 58.28 170 MET A O 1
ATOM 1334 N N . ALA A 1 171 ? 10.758 39.625 -11.406 1 60.5 171 ALA A N 1
ATOM 1335 C CA . ALA A 1 171 ? 12.078 40.156 -11.086 1 60.5 171 ALA A CA 1
ATOM 1336 C C . ALA A 1 171 ? 12.93 40.312 -12.344 1 60.5 171 ALA A C 1
ATOM 1338 O O . ALA A 1 171 ? 13.602 41.312 -12.531 1 60.5 171 ALA A O 1
ATOM 1339 N N . LEU A 1 172 ? 12.828 39.312 -13.258 1 63.09 172 LEU A N 1
ATOM 1340 C CA . LEU A 1 172 ? 13.531 39.406 -14.531 1 63.09 172 LEU A CA 1
ATOM 1341 C C . LEU A 1 172 ? 12.945 40.5 -15.398 1 63.09 172 LEU A C 1
ATOM 1343 O O . LEU A 1 172 ? 13.688 41.25 -16.047 1 63.09 172 LEU A O 1
ATOM 1347 N N . PHE A 1 173 ? 11.664 40.719 -15.367 1 71.44 173 PHE A N 1
ATOM 1348 C CA . PHE A 1 173 ? 11 41.812 -16.094 1 71.44 173 PHE A CA 1
ATOM 1349 C C . PHE A 1 173 ? 11.383 43.156 -15.516 1 71.44 173 PHE A C 1
ATOM 1351 O O . PHE A 1 173 ? 11.672 44.094 -16.266 1 71.44 173 PHE A O 1
ATOM 1358 N N . LEU A 1 174 ? 11.547 43.25 -14.211 1 70 174 LEU A N 1
ATOM 1359 C CA . LEU A 1 174 ? 11.945 44.5 -13.57 1 70 174 LEU A CA 1
ATOM 1360 C C . LEU A 1 174 ? 13.414 44.812 -13.859 1 70 174 LEU A C 1
ATOM 1362 O O . LEU A 1 174 ? 13.766 45.969 -14.109 1 70 174 LEU A O 1
ATOM 1366 N N . LEU A 1 175 ? 14.195 43.781 -13.953 1 75.06 175 LEU A N 1
ATOM 1367 C CA . LEU A 1 175 ? 15.602 43.906 -14.312 1 75.06 175 LEU A CA 1
ATOM 1368 C C . LEU A 1 175 ? 15.75 44.375 -15.758 1 75.06 175 LEU A C 1
ATOM 1370 O O . LEU A 1 175 ? 16.56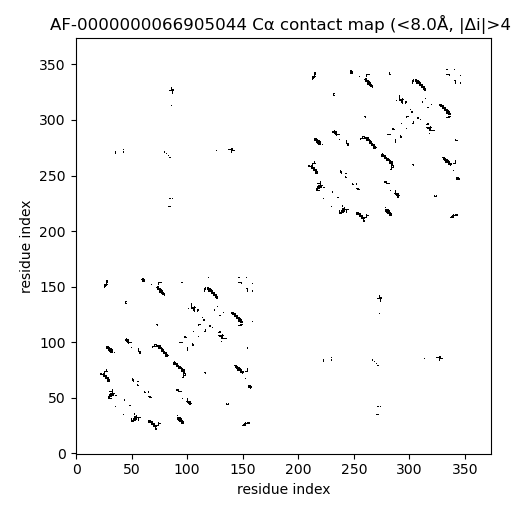2 45.25 -16.062 1 75.06 175 LEU A O 1
ATOM 1374 N N . LEU A 1 176 ? 14.875 43.812 -16.578 1 76.5 176 LEU A N 1
ATOM 1375 C CA . LEU A 1 176 ? 14.898 44.188 -17.984 1 76.5 176 LEU A CA 1
ATOM 1376 C C . LEU A 1 176 ? 14.406 45.625 -18.172 1 76.5 176 LEU A C 1
ATOM 1378 O O . LEU A 1 176 ? 14.953 46.375 -18.984 1 76.5 176 LEU A O 1
ATOM 1382 N N . LEU A 1 177 ? 13.508 46.031 -17.359 1 77.94 177 LEU A N 1
ATOM 1383 C CA . LEU A 1 177 ? 12.984 47.375 -17.422 1 77.94 177 LEU A CA 1
ATOM 1384 C C . LEU A 1 177 ? 14.031 48.375 -16.953 1 77.94 177 LEU A C 1
ATOM 1386 O O . LEU A 1 177 ? 14.156 49.469 -17.531 1 77.94 177 LEU A O 1
ATOM 1390 N N . THR A 1 178 ? 14.789 47.969 -15.977 1 79.75 178 THR A N 1
ATOM 1391 C CA . THR A 1 178 ? 15.844 48.844 -15.484 1 79.75 178 THR A CA 1
ATOM 1392 C C . THR A 1 178 ? 16.953 49 -16.516 1 79.75 178 THR A C 1
ATOM 1394 O O . THR A 1 178 ? 17.469 50.094 -16.75 1 79.75 178 THR A O 1
ATOM 1397 N N . VAL A 1 179 ? 17.234 47.844 -17.219 1 77.88 179 VAL A N 1
ATOM 1398 C CA . VAL A 1 179 ? 18.281 47.875 -18.234 1 77.88 179 VAL A CA 1
ATOM 1399 C C . VAL A 1 179 ? 17.812 48.688 -19.453 1 77.88 179 VAL A C 1
ATOM 1401 O O . VAL A 1 179 ? 18.578 49.5 -19.984 1 77.88 179 VAL A O 1
ATOM 1404 N N . ALA A 1 180 ? 16.594 48.531 -19.75 1 80.19 180 ALA A N 1
ATOM 1405 C CA . ALA A 1 180 ? 16 49.281 -20.859 1 80.19 180 ALA A CA 1
ATOM 1406 C C . ALA A 1 180 ? 15.945 50.781 -20.547 1 80.19 180 ALA A C 1
ATOM 1408 O O . ALA A 1 180 ? 16.219 51.625 -21.406 1 80.19 180 ALA A O 1
ATOM 1409 N N . PHE A 1 181 ? 15.656 51.125 -19.391 1 81.12 181 PHE A N 1
ATOM 1410 C CA . PHE A 1 181 ? 15.586 52.531 -18.938 1 81.12 181 PHE A CA 1
ATOM 1411 C C . PHE A 1 181 ? 16.969 53.156 -18.953 1 81.12 181 PHE A C 1
ATOM 1413 O O . PHE A 1 181 ? 17.125 54.312 -19.406 1 81.12 181 PHE A O 1
ATOM 1420 N N . HIS A 1 182 ? 17.969 52.406 -18.531 1 79.19 182 HIS A N 1
ATOM 1421 C CA . HIS A 1 182 ? 19.328 52.906 -18.547 1 79.19 182 HIS A CA 1
ATOM 1422 C C . HIS A 1 182 ? 19.828 53.094 -19.984 1 79.19 182 HIS A C 1
ATOM 1424 O O . HIS A 1 182 ? 20.5 54.094 -20.281 1 79.19 182 HIS A O 1
ATOM 1430 N N . TRP A 1 183 ? 19.438 52.156 -20.812 1 78.56 183 TRP A N 1
ATOM 1431 C CA . TRP A 1 183 ? 19.812 52.25 -22.219 1 78.56 183 TRP A CA 1
ATOM 1432 C C . TRP A 1 183 ? 19.125 53.438 -22.891 1 78.56 183 TRP A C 1
ATOM 1434 O O . TRP A 1 183 ? 19.766 54.156 -23.656 1 78.56 183 TRP A O 1
ATOM 1444 N N . TRP A 1 184 ? 17.922 53.719 -22.531 1 79.88 184 TRP A N 1
ATOM 1445 C CA . TRP A 1 184 ? 17.156 54.844 -23.062 1 79.88 184 TRP A CA 1
ATOM 1446 C C . TRP A 1 184 ? 17.719 56.188 -22.594 1 79.88 184 TRP A C 1
ATOM 1448 O O . TRP A 1 184 ? 17.797 57.125 -23.359 1 79.88 184 TRP A O 1
ATOM 1458 N N . ARG A 1 185 ? 18.25 56.188 -21.406 1 79.25 185 ARG A N 1
ATOM 1459 C CA . ARG A 1 185 ? 18.812 57.406 -20.844 1 79.25 185 ARG A CA 1
ATOM 1460 C C . ARG A 1 185 ? 20.188 57.688 -21.453 1 79.25 185 ARG A C 1
ATOM 1462 O O . ARG A 1 185 ? 20.609 58.844 -21.516 1 79.25 185 ARG A O 1
ATOM 1469 N N . SER A 1 186 ? 20.812 56.688 -21.969 1 73.88 186 SER A N 1
ATOM 1470 C CA . SER A 1 186 ? 22.141 56.844 -22.531 1 73.88 186 SER A CA 1
ATOM 1471 C C . SER A 1 186 ? 22.094 57.219 -24.016 1 73.88 186 SER A C 1
ATOM 1473 O O . SER A 1 186 ? 23.125 57.5 -24.641 1 73.88 186 SER A O 1
ATOM 1475 N N . LEU A 1 187 ? 20.953 57.344 -24.594 1 67.62 187 LEU A N 1
ATOM 1476 C CA . LEU A 1 187 ? 20.797 57.875 -25.938 1 67.62 187 LEU A CA 1
ATOM 1477 C C . LEU A 1 187 ? 20.453 59.375 -25.875 1 67.62 187 LEU A C 1
ATOM 1479 O O . LEU A 1 187 ? 19.719 59.812 -25 1 67.62 187 LEU A O 1
ATOM 1483 N N . MET B 1 1 ? 24.453 -76.938 -41.906 1 27.7 1 MET B N 1
ATOM 1484 C CA . MET B 1 1 ? 23.438 -76.062 -42.531 1 27.7 1 MET B CA 1
ATOM 1485 C C . MET B 1 1 ? 22.812 -75.188 -41.5 1 27.7 1 MET B C 1
ATOM 1487 O O . MET B 1 1 ? 21.812 -74.5 -41.781 1 27.7 1 MET B O 1
ATOM 1491 N N . PHE B 1 2 ? 23.234 -75.188 -40.188 1 35.03 2 PHE B N 1
ATOM 1492 C CA . PHE B 1 2 ? 22.594 -74.688 -38.969 1 35.03 2 PHE B CA 1
ATOM 1493 C C . PHE B 1 2 ? 22.797 -73.188 -38.844 1 35.03 2 PHE B C 1
ATOM 1495 O O . PHE B 1 2 ? 22.5 -72.625 -37.781 1 35.03 2 PHE B O 1
ATOM 1502 N N . LYS B 1 3 ? 23.516 -72.5 -39.844 1 35.84 3 LYS B N 1
ATOM 1503 C CA . LYS B 1 3 ? 24.109 -71.188 -39.594 1 35.84 3 LYS B CA 1
ATOM 1504 C C . LYS B 1 3 ? 23.062 -70.125 -39.656 1 35.84 3 LYS B C 1
ATOM 1506 O O . LYS B 1 3 ? 23.219 -69.062 -39 1 35.84 3 LYS B O 1
ATOM 1511 N N . THR B 1 4 ? 22.172 -70.125 -40.594 1 34.41 4 THR B N 1
ATOM 1512 C CA . THR B 1 4 ? 21.719 -68.875 -41.094 1 34.41 4 THR B CA 1
ATOM 1513 C C . THR B 1 4 ? 20.578 -68.312 -40.219 1 34.41 4 THR B C 1
ATOM 1515 O O . THR B 1 4 ? 20.078 -67.25 -40.5 1 34.41 4 THR B O 1
ATOM 1518 N N . ALA B 1 5 ? 19.922 -69.125 -39.438 1 36.94 5 ALA B N 1
ATOM 1519 C CA . ALA B 1 5 ? 18.547 -68.75 -39.094 1 36.94 5 ALA B CA 1
ATOM 1520 C C . ALA B 1 5 ? 18.547 -67.625 -38.031 1 36.94 5 ALA B C 1
ATOM 1522 O O . ALA B 1 5 ? 17.484 -67.188 -37.625 1 36.94 5 ALA B O 1
ATOM 1523 N N . ILE B 1 6 ? 19.766 -67.312 -37.5 1 33.47 6 ILE B N 1
ATOM 1524 C CA . ILE B 1 6 ? 19.609 -66.625 -36.219 1 33.47 6 ILE B CA 1
ATOM 1525 C C . ILE B 1 6 ? 19.297 -65.125 -36.469 1 33.47 6 ILE B C 1
ATOM 1527 O O . ILE B 1 6 ? 18.953 -64.375 -35.531 1 33.47 6 ILE B O 1
ATOM 1531 N N . ILE B 1 7 ? 19.453 -64.625 -37.812 1 32.53 7 ILE B N 1
ATOM 1532 C CA . ILE B 1 7 ? 19.609 -63.156 -37.844 1 32.53 7 ILE B CA 1
ATOM 1533 C C . ILE B 1 7 ? 18.25 -62.5 -37.75 1 32.53 7 ILE B C 1
ATOM 1535 O O . ILE B 1 7 ? 18.156 -61.281 -37.625 1 32.53 7 ILE B O 1
ATOM 1539 N N . ASP B 1 8 ? 17.172 -63.219 -38.062 1 31.62 8 ASP B N 1
ATOM 1540 C CA . ASP B 1 8 ? 16 -62.406 -38.406 1 31.62 8 ASP B CA 1
ATOM 1541 C C . ASP B 1 8 ? 15.406 -61.781 -37.156 1 31.62 8 ASP B C 1
ATOM 1543 O O . ASP B 1 8 ? 14.469 -60.969 -37.25 1 31.62 8 ASP B O 1
ATOM 1547 N N . CYS B 1 9 ? 15.586 -62.344 -35.969 1 33.44 9 CYS B N 1
ATOM 1548 C CA . CYS B 1 9 ? 14.625 -61.969 -34.938 1 33.44 9 CYS B CA 1
ATOM 1549 C C . CYS B 1 9 ? 14.852 -60.562 -34.438 1 33.44 9 CYS B C 1
ATOM 1551 O O . CYS B 1 9 ? 14.094 -60.062 -33.594 1 33.44 9 CYS B O 1
ATOM 1553 N N . ILE B 1 10 ? 16.109 -60.031 -34.625 1 35.03 10 ILE B N 1
ATOM 1554 C CA . ILE B 1 10 ? 16.312 -58.906 -33.719 1 35.03 10 ILE B CA 1
ATOM 1555 C C . ILE B 1 10 ? 15.633 -57.656 -34.281 1 35.03 10 ILE B C 1
ATOM 1557 O O . ILE B 1 10 ? 16.094 -56.531 -34.031 1 35.03 10 ILE B O 1
ATOM 1561 N N . LEU B 1 11 ? 14.938 -57.719 -35.438 1 36.31 11 LEU B N 1
ATOM 1562 C CA . LEU B 1 11 ? 14.359 -56.406 -35.75 1 36.31 11 LEU B CA 1
ATOM 1563 C C . LEU B 1 11 ? 13.289 -56.062 -34.719 1 36.31 11 LEU B C 1
ATOM 1565 O O . LEU B 1 11 ? 12.148 -56.5 -34.812 1 36.31 11 LEU B O 1
ATOM 1569 N N . SER B 1 12 ? 13.531 -56.25 -33.438 1 32.88 12 SER B N 1
ATOM 1570 C CA . SER B 1 12 ? 12.594 -55.625 -32.5 1 32.88 12 SER B CA 1
ATOM 1571 C C . SER B 1 12 ? 12.289 -54.188 -32.875 1 32.88 12 SER B C 1
ATOM 1573 O O . SER B 1 12 ? 13.203 -53.406 -33.156 1 32.88 12 SER B O 1
ATOM 1575 N N . SER B 1 13 ? 11.141 -53.938 -33.562 1 38.62 13 SER B N 1
ATOM 1576 C CA . SER B 1 13 ? 10.516 -52.625 -33.656 1 38.62 13 SER B CA 1
ATOM 1577 C C . SER B 1 13 ? 10.656 -51.844 -32.344 1 38.62 13 SER B C 1
ATOM 1579 O O . SER B 1 13 ? 10.016 -52.188 -31.359 1 38.62 13 SER B O 1
ATOM 1581 N N . SER B 1 14 ? 11.82 -51.344 -32.031 1 37.03 14 SER B N 1
ATOM 1582 C CA . SER B 1 14 ? 11.836 -50.219 -31.078 1 37.03 14 SER B CA 1
ATOM 1583 C C . SER B 1 14 ? 10.781 -49.188 -31.453 1 37.03 14 SER B C 1
ATOM 1585 O O . SER B 1 14 ? 10.961 -48.406 -32.375 1 37.03 14 SER B O 1
ATOM 1587 N N . SER B 1 15 ? 9.523 -49.562 -31.406 1 37.94 15 SER B N 1
ATOM 1588 C CA . SER B 1 15 ? 8.602 -48.438 -31.234 1 37.94 15 SER B CA 1
ATOM 1589 C C . SER B 1 15 ? 9.188 -47.375 -30.328 1 37.94 15 SER B C 1
ATOM 1591 O O . SER B 1 15 ? 9.281 -47.562 -29.109 1 37.94 15 SER B O 1
ATOM 1593 N N . PHE B 1 16 ? 10.078 -46.594 -30.828 1 38.94 16 PHE B N 1
ATOM 1594 C CA . PHE B 1 16 ? 10.25 -45.281 -30.203 1 38.94 16 PHE B CA 1
ATOM 1595 C C . PHE B 1 16 ? 8.906 -44.719 -29.75 1 38.94 16 PHE B C 1
ATOM 1597 O O . PHE B 1 16 ? 8.062 -44.375 -30.578 1 38.94 16 PHE B O 1
ATOM 1604 N N . LEU B 1 17 ? 8.328 -45.312 -28.75 1 37.19 17 LEU B N 1
ATOM 1605 C CA . LEU B 1 17 ? 7.395 -44.438 -28.062 1 37.19 17 LEU B CA 1
ATOM 1606 C C . LEU B 1 17 ? 7.844 -42.969 -28.188 1 37.19 17 LEU B C 1
ATOM 1608 O O . LEU B 1 17 ? 8.883 -42.594 -27.641 1 37.19 17 LEU B O 1
ATOM 1612 N N . LEU B 1 18 ? 7.793 -42.438 -29.359 1 37.06 18 LEU B N 1
ATOM 1613 C CA . LEU B 1 18 ? 7.664 -41 -29.297 1 37.06 18 LEU B CA 1
ATOM 1614 C C . LEU B 1 18 ? 6.934 -40.562 -28.016 1 37.06 18 LEU B C 1
ATOM 1616 O O . LEU B 1 18 ? 5.719 -40.75 -27.906 1 37.06 18 LEU B O 1
ATOM 1620 N N . VAL B 1 19 ? 7.457 -40.875 -26.875 1 38.81 19 VAL B N 1
ATOM 1621 C CA . VAL B 1 19 ? 7.055 -39.969 -25.797 1 38.81 19 VAL B CA 1
ATOM 1622 C C . VAL B 1 19 ? 6.871 -38.562 -26.359 1 38.81 19 VAL B C 1
ATOM 1624 O O . VAL B 1 19 ? 7.84 -37.906 -26.781 1 38.81 19 VAL B O 1
ATOM 1627 N N . SER B 1 20 ? 6.031 -38.344 -27.281 1 41.62 20 SER B N 1
ATOM 1628 C CA . SER B 1 20 ? 5.613 -36.938 -27.391 1 41.62 20 SER B CA 1
ATOM 1629 C C . SER B 1 20 ? 5.805 -36.188 -26.062 1 41.62 20 SER B C 1
ATOM 1631 O O . SER B 1 20 ? 5.164 -36.531 -25.062 1 41.62 20 SER B O 1
ATOM 1633 N N . GLY B 1 21 ? 6.906 -35.938 -25.578 1 44.75 21 GLY B N 1
ATOM 1634 C CA . GLY B 1 21 ? 7.309 -35.188 -24.406 1 44.75 21 GLY B CA 1
ATOM 1635 C C . GLY B 1 21 ? 6.344 -34.094 -24.047 1 44.75 21 GLY B C 1
ATOM 1636 O O . GLY B 1 21 ? 6.59 -32.906 -24.375 1 44.75 21 GLY B O 1
ATOM 1637 N N . ALA B 1 22 ? 5.078 -34.219 -24.25 1 51.97 22 ALA B N 1
ATOM 1638 C CA . ALA B 1 22 ? 4.156 -33.188 -23.766 1 51.97 22 ALA B CA 1
ATOM 1639 C C . ALA B 1 22 ? 4.543 -32.719 -22.375 1 51.97 22 ALA B C 1
ATOM 1641 O O . ALA B 1 22 ? 4.953 -33.5 -21.531 1 51.97 22 ALA B O 1
ATOM 1642 N N . MET B 1 23 ? 5.113 -31.516 -22.281 1 59.5 23 MET B N 1
ATOM 1643 C CA . MET B 1 23 ? 5.398 -30.938 -20.969 1 59.5 23 MET B CA 1
ATOM 1644 C C . MET B 1 23 ? 4.297 -31.297 -19.969 1 59.5 23 MET B C 1
ATOM 1646 O O . MET B 1 23 ? 3.113 -31.25 -20.312 1 59.5 23 MET B O 1
ATOM 1650 N N . PRO B 1 24 ? 4.586 -32.094 -18.906 1 71.5 24 PRO B N 1
ATOM 1651 C CA . PRO B 1 24 ? 3.588 -32.5 -17.906 1 71.5 24 PRO B CA 1
ATOM 1652 C C . PRO B 1 24 ? 2.672 -31.344 -17.5 1 71.5 24 PRO B C 1
ATOM 1654 O O . PRO B 1 24 ? 3.121 -30.203 -17.375 1 71.5 24 PRO B O 1
ATOM 1657 N N . ILE B 1 25 ? 1.349 -31.562 -17.734 1 87.12 25 ILE B N 1
ATOM 1658 C CA . ILE B 1 25 ? 0.319 -30.641 -17.266 1 87.12 25 ILE B CA 1
ATOM 1659 C C . ILE B 1 25 ? 0.274 -30.672 -15.734 1 87.12 25 ILE B C 1
ATOM 1661 O O . ILE B 1 25 ? 0.242 -31.734 -15.125 1 87.12 25 ILE B O 1
ATOM 1665 N N . ILE B 1 26 ? 0.523 -29.578 -15.195 1 91.25 26 ILE B N 1
ATOM 1666 C CA . ILE B 1 26 ? 0.384 -29.484 -13.742 1 91.25 26 ILE B CA 1
ATOM 1667 C C . ILE B 1 26 ? -0.881 -28.703 -13.398 1 91.25 26 ILE B C 1
ATOM 1669 O O . ILE B 1 26 ? -1.399 -27.953 -14.219 1 91.25 26 ILE B O 1
ATOM 1673 N N . HIS B 1 27 ? -1.428 -28.969 -12.164 1 94.12 27 HIS B N 1
ATOM 1674 C CA . HIS B 1 27 ? -2.617 -28.281 -11.68 1 94.12 27 HIS B CA 1
ATOM 1675 C C . HIS B 1 27 ? -2.258 -27.234 -10.633 1 94.12 27 HIS B C 1
ATOM 1677 O O . HIS B 1 27 ? -1.565 -27.531 -9.656 1 94.12 27 HIS B O 1
ATOM 1683 N N . CYS B 1 28 ? -2.697 -26.031 -10.891 1 95.38 28 CYS B N 1
ATOM 1684 C CA . CYS B 1 28 ? -2.439 -24.953 -9.945 1 95.38 28 CYS B CA 1
ATOM 1685 C C . CYS B 1 28 ? -3.742 -24.328 -9.461 1 95.38 28 CYS B C 1
ATOM 1687 O O . CYS B 1 28 ? -4.691 -24.188 -10.234 1 95.38 28 CYS B O 1
ATOM 1689 N N . TYR B 1 29 ? -3.783 -23.969 -8.188 1 96.12 29 TYR B N 1
ATOM 1690 C CA . TYR B 1 29 ? -4.914 -23.188 -7.711 1 96.12 29 TYR B CA 1
ATOM 1691 C C . TYR B 1 29 ? -5 -21.844 -8.43 1 96.12 29 TYR B C 1
ATOM 1693 O O . TYR B 1 29 ? -3.975 -21.219 -8.719 1 96.12 29 TYR B O 1
ATOM 1701 N N . SER B 1 30 ? -6.246 -21.453 -8.703 1 97 30 SER B N 1
ATOM 1702 C CA . SER B 1 30 ? -6.48 -20.156 -9.336 1 97 30 SER B CA 1
ATOM 1703 C C . SER B 1 30 ? -7.434 -19.297 -8.516 1 97 30 SER B C 1
ATOM 1705 O O . SER B 1 30 ? -8.648 -19.484 -8.562 1 97 30 SER B O 1
ATOM 1707 N N . CYS B 1 31 ? -6.836 -18.312 -7.812 1 97.56 31 CYS B N 1
ATOM 1708 C CA . CYS B 1 31 ? -7.633 -17.438 -6.973 1 97.56 31 CYS B CA 1
ATOM 1709 C C . CYS B 1 31 ? -6.887 -16.141 -6.68 1 97.56 31 CYS B C 1
ATOM 1711 O O . CYS B 1 31 ? -5.68 -16.047 -6.914 1 97.56 31 CYS B O 1
ATOM 1713 N N . MET B 1 32 ? -7.668 -15.102 -6.297 1 97.5 32 MET B N 1
ATOM 1714 C CA . MET B 1 32 ? -7.172 -13.828 -5.793 1 97.5 32 MET B CA 1
ATOM 1715 C C . MET B 1 32 ? -7.945 -13.398 -4.551 1 97.5 32 MET B C 1
ATOM 1717 O O . MET B 1 32 ? -9.117 -13.75 -4.387 1 97.5 32 MET B O 1
ATOM 1721 N N . SER B 1 33 ? -7.254 -12.688 -3.727 1 97.12 33 SER B N 1
ATOM 1722 C CA . SER B 1 33 ? -7.961 -12.102 -2.592 1 97.12 33 SER B CA 1
ATOM 1723 C C . SER B 1 33 ? -9.164 -11.289 -3.049 1 97.12 33 SER B C 1
ATOM 1725 O O . SER B 1 33 ? -9.117 -10.633 -4.09 1 97.12 33 SER B O 1
ATOM 1727 N N . TYR B 1 34 ? -10.188 -11.242 -2.191 1 97.12 34 TYR B N 1
ATOM 1728 C CA . TYR B 1 34 ? -11.445 -10.602 -2.541 1 97.12 34 TYR B CA 1
ATOM 1729 C C . TYR B 1 34 ? -11.25 -9.117 -2.816 1 97.12 34 TYR B C 1
ATOM 1731 O O . TYR B 1 34 ? -11.914 -8.547 -3.682 1 97.12 34 TYR B O 1
ATOM 1739 N N . SER B 1 35 ? -10.289 -8.508 -2.193 1 94.88 35 SER B N 1
ATOM 1740 C CA . SER B 1 35 ? -10.07 -7.066 -2.305 1 94.88 35 SER B CA 1
ATOM 1741 C C . SER B 1 35 ? -9.688 -6.676 -3.729 1 94.88 35 SER B C 1
ATOM 1743 O O . SER B 1 35 ? -9.938 -5.547 -4.152 1 94.88 35 SER B O 1
ATOM 1745 N N . TYR B 1 36 ? -9.164 -7.574 -4.516 1 97.44 36 TYR B N 1
ATOM 1746 C CA . TYR B 1 36 ? -8.797 -7.281 -5.898 1 97.44 36 TYR B CA 1
ATOM 1747 C C . TYR B 1 36 ? -10.039 -7.113 -6.762 1 97.44 36 TYR B C 1
ATOM 1749 O O . TYR B 1 36 ? -10.023 -6.363 -7.742 1 97.44 36 TYR B O 1
ATOM 1757 N N . GLN B 1 37 ? -11.047 -7.805 -6.379 1 97.69 37 GLN B N 1
ATOM 1758 C CA . GLN B 1 37 ? -12.273 -7.746 -7.164 1 97.69 37 GLN B CA 1
ATOM 1759 C C . GLN B 1 37 ? -12.852 -6.332 -7.172 1 97.69 37 GLN B C 1
ATOM 1761 O O . GLN B 1 37 ? -13.383 -5.879 -8.188 1 97.69 37 GLN B O 1
ATOM 1766 N N . GLU B 1 38 ? -12.672 -5.668 -6.09 1 93.94 38 GLU B N 1
ATOM 1767 C CA . GLU B 1 38 ? -13.203 -4.316 -5.941 1 93.94 38 GLU B CA 1
ATOM 1768 C C . GLU B 1 38 ? -12.547 -3.355 -6.93 1 93.94 38 GLU B C 1
ATOM 1770 O O . GLU B 1 38 ? -13.133 -2.326 -7.277 1 93.94 38 GLU B O 1
ATOM 1775 N N . HIS B 1 39 ? -11.406 -3.74 -7.434 1 94.88 39 HIS B N 1
ATOM 1776 C CA . HIS B 1 39 ? -10.672 -2.85 -8.328 1 94.88 39 HIS B CA 1
ATOM 1777 C C . HIS B 1 39 ? -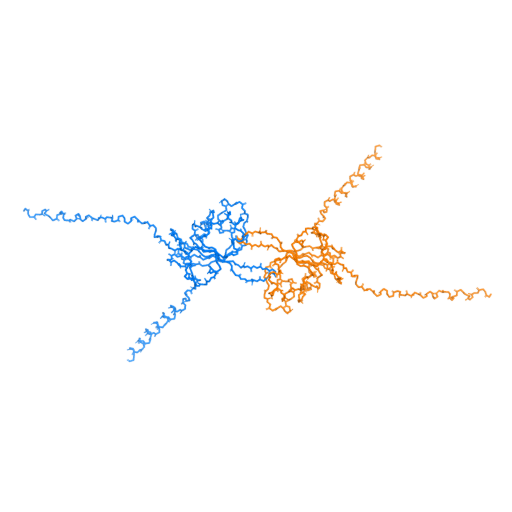10.367 -3.535 -9.656 1 94.88 39 HIS B C 1
ATOM 1779 O O . HIS B 1 39 ? -9.398 -3.186 -10.328 1 94.88 39 HIS B O 1
ATOM 1785 N N . TRP B 1 40 ? -11.188 -4.414 -10 1 97 40 TRP B N 1
ATOM 1786 C CA . TRP B 1 40 ? -10.875 -5.277 -11.133 1 97 40 TRP B CA 1
ATOM 1787 C C . TRP B 1 40 ? -10.875 -4.484 -12.43 1 97 40 TRP B C 1
ATOM 1789 O O . TRP B 1 40 ? -10.078 -4.762 -13.336 1 97 40 TRP B O 1
ATOM 1799 N N . MET B 1 41 ? -11.656 -3.51 -12.555 1 94.94 41 MET B N 1
ATOM 1800 C CA . MET B 1 41 ? -11.734 -2.74 -13.789 1 94.94 41 MET B CA 1
ATOM 1801 C C . MET B 1 41 ? -10.398 -2.086 -14.117 1 94.94 41 MET B C 1
ATOM 1803 O O . MET B 1 41 ? -10.078 -1.865 -15.281 1 94.94 41 MET B O 1
ATOM 1807 N N . THR B 1 42 ? -9.641 -1.888 -13.07 1 93.06 42 THR B N 1
ATOM 1808 C CA . THR B 1 42 ? -8.312 -1.322 -13.266 1 93.06 42 THR B CA 1
ATOM 1809 C C . THR B 1 42 ? -7.258 -2.424 -13.328 1 93.06 42 THR B C 1
ATOM 1811 O O . THR B 1 42 ? -6.312 -2.346 -14.117 1 93.06 42 THR B O 1
ATOM 1814 N N . MET B 1 43 ? -7.461 -3.443 -12.672 1 94.69 43 MET B N 1
ATOM 1815 C CA . MET B 1 43 ? -6.473 -4.504 -12.523 1 94.69 43 MET B CA 1
ATOM 1816 C C . MET B 1 43 ? -6.438 -5.398 -13.758 1 94.69 43 MET B C 1
ATOM 1818 O O . MET B 1 43 ? -5.41 -6.004 -14.062 1 94.69 43 MET B O 1
ATOM 1822 N N . ARG B 1 44 ? -7.469 -5.391 -14.438 1 95 44 ARG B N 1
ATOM 1823 C CA . ARG B 1 44 ? -7.652 -6.336 -15.539 1 95 44 ARG B CA 1
ATOM 1824 C C . ARG B 1 44 ? -6.66 -6.066 -16.656 1 95 44 ARG B C 1
ATOM 1826 O O . ARG B 1 44 ? -6.5 -6.891 -17.562 1 95 44 ARG B O 1
ATOM 1833 N N . TYR B 1 45 ? -5.992 -4.988 -16.672 1 93.75 45 TYR B N 1
ATOM 1834 C CA . TYR B 1 45 ? -5.027 -4.676 -17.719 1 93.75 45 TYR B CA 1
ATOM 1835 C C . TYR B 1 45 ? -3.67 -5.297 -17.422 1 93.75 45 TYR B C 1
ATOM 1837 O O . TYR B 1 45 ? -2.812 -5.387 -18.297 1 93.75 45 TYR B O 1
ATOM 1845 N N . ILE B 1 46 ? -3.484 -5.719 -16.219 1 95.38 46 ILE B N 1
ATOM 1846 C CA . ILE B 1 46 ? -2.205 -6.289 -15.805 1 95.38 46 ILE B CA 1
ATOM 1847 C C . ILE B 1 46 ? -2.377 -7.777 -15.508 1 95.38 46 ILE B C 1
ATOM 1849 O O . ILE B 1 46 ? -1.509 -8.586 -15.844 1 95.38 46 ILE B O 1
ATOM 1853 N N . TYR B 1 47 ? -3.529 -8.062 -14.984 1 96.75 47 TYR B N 1
ATOM 1854 C CA . TYR B 1 47 ? -3.75 -9.422 -14.492 1 96.75 47 TYR B CA 1
ATOM 1855 C C . TYR B 1 47 ? -4.895 -10.094 -15.242 1 96.75 47 TYR B C 1
ATOM 1857 O O . TYR B 1 47 ? -5.855 -9.43 -15.641 1 96.75 47 TYR B O 1
ATOM 1865 N N . GLN B 1 48 ? -4.719 -11.383 -15.289 1 97.25 48 GLN B N 1
ATOM 1866 C CA . GLN B 1 48 ? -5.824 -12.195 -15.781 1 97.25 48 GLN B CA 1
ATOM 1867 C C . GLN B 1 48 ? -6.793 -12.555 -14.664 1 97.25 48 GLN B C 1
ATOM 1869 O O . GLN B 1 48 ? -6.371 -12.805 -13.531 1 97.25 48 GLN B O 1
ATOM 1874 N N . ARG B 1 49 ? -8.062 -12.609 -15.016 1 98.06 49 ARG B N 1
ATOM 1875 C CA . ARG B 1 49 ? -9.078 -12.906 -14.008 1 98.06 49 ARG B CA 1
ATOM 1876 C C . ARG B 1 49 ? -8.891 -14.32 -13.453 1 98.06 49 ARG B C 1
ATOM 1878 O O . ARG B 1 49 ? -8.766 -15.281 -14.211 1 98.06 49 ARG B O 1
ATOM 1885 N N . PRO B 1 50 ? -8.875 -14.422 -12.188 1 97.81 50 PRO B N 1
ATOM 1886 C CA . PRO B 1 50 ? -8.812 -15.758 -11.602 1 97.81 50 PRO B CA 1
ATOM 1887 C C . PRO B 1 50 ? -10.133 -16.516 -11.711 1 97.81 50 PRO B C 1
ATOM 1889 O O . PRO B 1 50 ? -11.141 -15.938 -12.125 1 97.81 50 PRO B O 1
ATOM 1892 N N . GLU B 1 51 ? -10.062 -17.719 -11.312 1 97.44 51 GLU B N 1
ATOM 1893 C CA . GLU B 1 51 ? -11.297 -18.5 -11.273 1 97.44 51 GLU B CA 1
ATOM 1894 C C . GLU B 1 51 ? -12.188 -18.062 -10.109 1 97.44 51 GLU B C 1
ATOM 1896 O O . GLU B 1 51 ? -13.406 -18.172 -10.172 1 97.44 51 GLU B O 1
ATOM 1901 N N . LEU B 1 52 ? -11.469 -17.609 -9.055 1 97.25 52 LEU B N 1
ATOM 1902 C CA . LEU B 1 52 ? -12.25 -17.25 -7.875 1 97.25 52 LEU B CA 1
ATOM 1903 C C . LEU B 1 52 ? -11.594 -16.094 -7.129 1 97.25 52 LEU B C 1
ATOM 1905 O O . LEU B 1 52 ? -10.391 -16.125 -6.848 1 97.25 52 LEU B O 1
ATOM 1909 N N . PHE B 1 53 ? -12.445 -15.078 -6.863 1 97.69 53 PHE B N 1
ATOM 1910 C CA . PHE B 1 53 ? -12.07 -14.086 -5.859 1 97.69 53 PHE B CA 1
ATOM 1911 C C . PHE B 1 53 ? -12.586 -14.492 -4.484 1 97.69 53 PHE B C 1
ATOM 1913 O O . PHE B 1 53 ? -13.789 -14.648 -4.289 1 97.69 53 PHE B O 1
ATOM 1920 N N . SER B 1 54 ? -11.602 -14.641 -3.547 1 96.12 54 SER B N 1
ATOM 1921 C CA . SER B 1 54 ? -12.016 -15.023 -2.201 1 96.12 54 SER B CA 1
ATOM 1922 C C . SER B 1 54 ? -10.891 -14.805 -1.195 1 96.12 54 SER B C 1
ATOM 1924 O O . SER B 1 54 ? -9.719 -15.062 -1.497 1 96.12 54 SER B O 1
ATOM 1926 N N . ASP B 1 55 ? -11.32 -14.461 -0.004 1 93.19 55 ASP B N 1
ATOM 1927 C CA . ASP B 1 55 ? -10.305 -14.305 1.035 1 93.19 55 ASP B CA 1
ATOM 1928 C C . ASP B 1 55 ? -9.805 -15.664 1.519 1 93.19 55 ASP B C 1
ATOM 1930 O O . ASP B 1 55 ? -8.789 -15.742 2.211 1 93.19 55 ASP B O 1
ATOM 1934 N N . ARG B 1 56 ? -10.391 -16.688 1.143 1 93.12 56 ARG B N 1
ATOM 1935 C CA . ARG B 1 56 ? -9.844 -18.031 1.374 1 93.12 56 ARG B CA 1
ATOM 1936 C C . ARG B 1 56 ? -8.531 -18.219 0.626 1 93.12 56 ARG B C 1
ATOM 1938 O O . ARG B 1 56 ? -7.727 -19.078 0.985 1 93.12 56 ARG B O 1
ATOM 1945 N N . CYS B 1 57 ? -8.344 -17.422 -0.34 1 94.81 57 CYS B N 1
ATOM 1946 C CA . CYS B 1 57 ? -7.125 -17.469 -1.138 1 94.81 57 CYS B CA 1
ATOM 1947 C C . CYS B 1 57 ? -5.914 -17.062 -0.304 1 94.81 57 CYS B C 1
ATOM 1949 O O . CYS B 1 57 ? -4.777 -17.359 -0.674 1 94.81 57 CYS B O 1
ATOM 1951 N N . ASN B 1 58 ? -6.188 -16.438 0.819 1 89.25 58 ASN B N 1
ATOM 1952 C CA . ASN B 1 58 ? -5.113 -15.938 1.671 1 89.25 58 ASN B CA 1
ATOM 1953 C C . ASN B 1 58 ? -4.645 -17 2.66 1 89.25 58 ASN B C 1
ATOM 1955 O O . ASN B 1 58 ? -3.656 -16.797 3.369 1 89.25 58 ASN B O 1
ATOM 1959 N N . GLU B 1 59 ? -5.285 -18.094 2.689 1 87.56 59 GLU B N 1
ATOM 1960 C CA . GLU B 1 59 ? -4.996 -19.125 3.689 1 87.56 59 GLU B CA 1
ATOM 1961 C C . GLU B 1 59 ? -3.764 -19.938 3.305 1 87.56 59 GLU B C 1
ATOM 1963 O O . GLU B 1 59 ? -3.557 -20.234 2.127 1 87.56 59 GLU B O 1
ATOM 1968 N N . PRO B 1 60 ? -2.943 -20.203 4.301 1 78.12 60 PRO B N 1
ATOM 1969 C CA . PRO B 1 60 ? -1.733 -20.969 4.012 1 78.12 60 PRO B CA 1
ATOM 1970 C C . PRO B 1 60 ? -2.041 -22.375 3.488 1 78.12 60 PRO B C 1
ATOM 1972 O O . PRO B 1 60 ? -1.254 -22.938 2.725 1 78.12 60 PRO B O 1
ATOM 1975 N N . PHE B 1 61 ? -3.104 -22.891 4 1 75.75 61 PHE B N 1
ATOM 1976 C CA . PHE B 1 61 ? -3.559 -24.172 3.5 1 75.75 61 PHE B CA 1
ATOM 1977 C C . PHE B 1 61 ? -4.887 -24.031 2.764 1 75.75 61 PHE B C 1
ATOM 1979 O O . PHE B 1 61 ? -5.898 -23.672 3.363 1 75.75 61 PHE B O 1
ATOM 1986 N N . MET B 1 62 ? -4.672 -24.266 1.46 1 76.31 62 MET B N 1
ATOM 1987 C CA . MET B 1 62 ? -5.832 -23.984 0.617 1 76.31 62 MET B CA 1
ATOM 1988 C C . MET B 1 62 ? -6.992 -24.922 0.97 1 76.31 62 MET B C 1
ATOM 1990 O O . MET B 1 62 ? -6.859 -26.141 0.9 1 76.31 62 MET B O 1
ATOM 1994 N N . PRO B 1 63 ? -7.984 -24.234 1.366 1 69.62 63 PRO B N 1
ATOM 1995 C CA . PRO B 1 63 ? -9.164 -25.047 1.683 1 69.62 63 PRO B CA 1
ATOM 1996 C C . PRO B 1 63 ? -9.789 -25.672 0.443 1 69.62 63 PRO B C 1
ATOM 1998 O O . PRO B 1 63 ? -9.414 -25.344 -0.683 1 69.62 63 PRO B O 1
ATOM 2001 N N . ARG B 1 64 ? -10.727 -26.547 0.875 1 78.62 64 ARG B N 1
ATOM 2002 C CA . ARG B 1 64 ? -11.547 -27.125 -0.181 1 78.62 64 ARG B CA 1
ATOM 2003 C C . ARG B 1 64 ? -12.391 -26.062 -0.876 1 78.62 64 ARG B C 1
ATOM 2005 O O . ARG B 1 64 ? -12.812 -25.094 -0.248 1 78.62 64 ARG B O 1
ATOM 2012 N N . GLY B 1 65 ? -12.469 -26.203 -2.182 1 85.94 65 GLY B N 1
ATOM 2013 C CA . GLY B 1 65 ? -13.383 -25.344 -2.924 1 85.94 65 GLY B CA 1
ATOM 2014 C C . GLY B 1 65 ? -12.664 -24.312 -3.773 1 85.94 65 GLY B C 1
ATOM 2015 O O . GLY B 1 65 ? -13.305 -23.578 -4.527 1 85.94 65 GLY B O 1
ATOM 2016 N N . ILE B 1 66 ? -11.367 -24.219 -3.611 1 93 66 ILE B N 1
ATOM 2017 C CA . ILE B 1 66 ? -10.648 -23.312 -4.508 1 93 66 ILE B CA 1
ATOM 2018 C C . ILE B 1 66 ? -10.398 -24.016 -5.844 1 93 66 ILE B C 1
ATOM 2020 O O . ILE B 1 66 ? -9.836 -25.109 -5.883 1 93 66 ILE B O 1
ATOM 2024 N N . PRO B 1 67 ? -10.766 -23.375 -6.906 1 95.19 67 PRO B N 1
ATOM 2025 C CA . PRO B 1 67 ? -10.617 -24.016 -8.211 1 95.19 67 PRO B CA 1
ATOM 2026 C C . PRO B 1 67 ? -9.164 -24.156 -8.648 1 95.19 67 PRO B C 1
ATOM 2028 O O . PRO B 1 67 ? -8.297 -23.438 -8.148 1 95.19 67 PRO B O 1
ATOM 2031 N N . VAL B 1 68 ? -8.969 -25.094 -9.586 1 94.19 68 VAL B N 1
ATOM 2032 C CA . VAL B 1 68 ? -7.641 -25.359 -10.133 1 94.19 68 VAL B CA 1
ATOM 2033 C C . VAL B 1 68 ? -7.668 -25.203 -11.648 1 94.19 68 VAL B C 1
ATOM 2035 O O . VAL B 1 68 ? -8.711 -25.391 -12.281 1 94.19 68 VAL B O 1
ATOM 2038 N N . HIS B 1 69 ? -6.547 -24.812 -12.188 1 94.88 69 HIS B N 1
ATOM 2039 C CA . HIS B 1 69 ? -6.32 -24.766 -13.625 1 94.88 69 HIS B CA 1
ATOM 2040 C C . HIS B 1 69 ? -5.223 -25.719 -14.055 1 94.88 69 HIS B C 1
ATOM 2042 O O . HIS B 1 69 ? -4.293 -26 -13.289 1 94.88 69 HIS B O 1
ATOM 2048 N N . ASN B 1 70 ? -5.453 -26.141 -15.312 1 92.75 70 ASN B N 1
ATOM 2049 C CA . ASN B 1 70 ? -4.367 -26.859 -15.953 1 92.75 70 ASN B CA 1
ATOM 2050 C C . ASN B 1 70 ? -3.297 -25.906 -16.5 1 92.75 70 ASN B C 1
ATOM 2052 O O . ASN B 1 70 ? -3.607 -24.969 -17.234 1 92.75 70 ASN B O 1
ATOM 2056 N N . CYS B 1 71 ? -2.104 -26.234 -16.047 1 92.31 71 CYS B N 1
ATOM 2057 C CA . CYS B 1 71 ? -0.996 -25.359 -16.406 1 92.31 71 CYS B CA 1
ATOM 2058 C C . CYS B 1 71 ? 0.087 -26.125 -17.156 1 92.31 71 CYS B C 1
ATOM 2060 O O . CYS B 1 71 ? 0.238 -27.344 -16.969 1 92.31 71 CYS B O 1
ATOM 2062 N N . THR B 1 72 ? 0.879 -25.453 -18 1 86.56 72 THR B N 1
ATOM 2063 C CA . THR B 1 72 ? 1.941 -26.078 -18.781 1 86.56 72 THR B CA 1
ATOM 2064 C C . THR B 1 72 ? 3.311 -25.734 -18.203 1 86.56 72 THR B C 1
ATOM 2066 O O . THR B 1 72 ? 4.332 -26.266 -18.656 1 86.56 72 THR B O 1
ATOM 2069 N N . ASN B 1 73 ? 3.285 -24.953 -17.234 1 86.94 73 ASN B N 1
ATOM 2070 C CA . ASN B 1 73 ? 4.551 -24.5 -16.656 1 86.94 73 ASN B CA 1
ATOM 2071 C C . ASN B 1 73 ? 4.531 -24.594 -15.141 1 86.94 73 ASN B C 1
ATOM 2073 O O . ASN B 1 73 ? 4.242 -25.641 -14.578 1 86.94 73 ASN B O 1
ATOM 2077 N N . ILE B 1 74 ? 4.844 -23.594 -14.43 1 93.38 74 ILE B N 1
ATOM 2078 C CA . ILE B 1 74 ? 4.945 -23.641 -12.977 1 93.38 74 ILE B CA 1
ATOM 2079 C C . ILE B 1 74 ? 3.732 -22.938 -12.359 1 93.38 74 ILE B C 1
ATOM 2081 O O . ILE B 1 74 ? 3.051 -22.156 -13.023 1 93.38 74 ILE B O 1
ATOM 2085 N N . CYS B 1 75 ? 3.469 -23.344 -11.078 1 95.69 75 CYS B N 1
ATOM 2086 C CA . CYS B 1 75 ? 2.506 -22.625 -10.258 1 95.69 75 CYS B CA 1
ATOM 2087 C C . CYS B 1 75 ? 3.16 -21.438 -9.578 1 95.69 75 CYS B C 1
ATOM 2089 O O . CYS B 1 75 ? 4.34 -21.484 -9.219 1 95.69 75 CYS B O 1
ATOM 2091 N N . VAL B 1 76 ? 2.346 -20.391 -9.461 1 96.69 76 VAL B N 1
ATOM 2092 C CA . VAL B 1 76 ? 2.9 -19.203 -8.82 1 96.69 76 VAL B CA 1
ATOM 2093 C C . VAL B 1 76 ? 1.965 -18.734 -7.711 1 96.69 76 VAL B C 1
ATOM 2095 O O . VAL B 1 76 ? 0.747 -18.906 -7.801 1 96.69 76 VAL B O 1
ATOM 2098 N N . THR B 1 77 ? 2.574 -18.219 -6.652 1 96.75 77 THR B N 1
ATOM 2099 C CA . THR B 1 77 ? 1.908 -17.469 -5.59 1 96.75 77 THR B CA 1
ATOM 2100 C C . THR B 1 77 ? 2.539 -16.078 -5.422 1 96.75 77 THR B C 1
ATOM 2102 O O . THR B 1 77 ? 3.75 -15.969 -5.219 1 96.75 77 THR B O 1
ATOM 2105 N N . MET B 1 78 ? 1.707 -15.102 -5.555 1 97.44 78 MET B N 1
ATOM 2106 C CA . MET B 1 78 ? 2.137 -13.734 -5.281 1 97.44 78 MET B CA 1
ATOM 2107 C C . MET B 1 78 ? 1.458 -13.195 -4.027 1 97.44 78 MET B C 1
ATOM 2109 O O . MET B 1 78 ? 0.243 -13.328 -3.865 1 97.44 78 MET B O 1
ATOM 2113 N N . LYS B 1 79 ? 2.299 -12.625 -3.205 1 97.12 79 LYS B N 1
ATOM 2114 C CA . LYS B 1 79 ? 1.832 -12.102 -1.924 1 97.12 79 LYS B CA 1
ATOM 2115 C C . LYS B 1 79 ? 2.293 -10.664 -1.716 1 97.12 79 LYS B C 1
ATOM 2117 O O . LYS B 1 79 ? 3.473 -10.352 -1.9 1 97.12 79 LYS B O 1
ATOM 2122 N N . GLU B 1 80 ? 1.353 -9.789 -1.396 1 96.81 80 GLU B N 1
ATOM 2123 C CA . GLU B 1 80 ? 1.699 -8.406 -1.077 1 96.81 80 GLU B CA 1
ATOM 2124 C C . GLU B 1 80 ? 0.989 -7.938 0.189 1 96.81 80 GLU B C 1
ATOM 2126 O O . GLU B 1 80 ? -0.127 -8.367 0.479 1 96.81 80 GLU B O 1
ATOM 2131 N N . PRO B 1 81 ? 1.651 -7.023 0.86 1 95.38 81 PRO B N 1
ATOM 2132 C CA . PRO B 1 81 ? 0.979 -6.48 2.043 1 95.38 81 PRO B CA 1
ATOM 2133 C C . PRO B 1 81 ? -0.063 -5.418 1.695 1 95.38 81 PRO B C 1
ATOM 2135 O O . PRO B 1 81 ? 0.108 -4.676 0.727 1 95.38 81 PRO B O 1
ATOM 2138 N N . GLU B 1 82 ? -1.109 -5.473 2.395 1 94.38 82 GLU B N 1
ATOM 2139 C CA . GLU B 1 82 ? -2.047 -4.352 2.414 1 94.38 82 GLU B CA 1
ATOM 2140 C C . GLU B 1 82 ? -1.669 -3.332 3.482 1 94.38 82 GLU B C 1
ATOM 2142 O O . GLU B 1 82 ? -1.779 -3.609 4.68 1 94.38 82 GLU B O 1
ATOM 2147 N N . VAL B 1 83 ? -1.242 -2.184 2.977 1 94.38 83 VAL B N 1
ATOM 2148 C CA . VAL B 1 83 ? -0.731 -1.188 3.912 1 94.38 83 VAL B CA 1
ATOM 2149 C C . VAL B 1 83 ? -1.608 0.06 3.869 1 94.38 83 VAL B C 1
ATOM 2151 O O . VAL B 1 83 ? -1.983 0.525 2.791 1 94.38 83 VAL B O 1
ATOM 2154 N N . LYS B 1 84 ? -1.947 0.531 5.031 1 95.5 84 LYS B N 1
ATOM 2155 C CA . LYS B 1 84 ? -2.654 1.8 5.176 1 95.5 84 LYS B CA 1
ATOM 2156 C C . LYS B 1 84 ? -2.121 2.596 6.363 1 95.5 84 LYS B C 1
ATOM 2158 O O . LYS B 1 84 ? -2.023 2.07 7.477 1 95.5 84 LYS B O 1
ATOM 2163 N N . GLY B 1 85 ? -1.753 3.838 6.086 1 95.19 85 GLY B N 1
ATOM 2164 C CA . GLY B 1 85 ? -1.206 4.648 7.164 1 95.19 85 GLY B CA 1
ATOM 2165 C C . GLY B 1 85 ? 0.082 4.086 7.734 1 95.19 85 GLY B C 1
ATOM 2166 O O . GLY B 1 85 ? 0.398 4.312 8.906 1 95.19 85 GLY B O 1
ATOM 2167 N N . GLY B 1 86 ? 0.679 3.289 6.957 1 95.38 86 GLY B N 1
ATOM 2168 C CA . GLY B 1 86 ? 1.922 2.684 7.41 1 95.38 86 GLY B CA 1
ATOM 2169 C C . GLY B 1 86 ? 1.708 1.422 8.227 1 95.38 86 GLY B C 1
ATOM 2170 O O . GLY B 1 86 ? 2.658 0.868 8.781 1 95.38 86 GLY B O 1
ATOM 2171 N N . ILE B 1 87 ? 0.512 0.991 8.305 1 94.62 87 ILE B N 1
ATOM 2172 C CA . ILE B 1 87 ? 0.177 -0.216 9.055 1 94.62 87 ILE B CA 1
ATOM 2173 C C . ILE B 1 87 ? -0.136 -1.354 8.086 1 94.62 87 ILE B C 1
ATOM 2175 O O . ILE B 1 87 ? -0.887 -1.169 7.125 1 94.62 87 ILE B O 1
ATOM 2179 N N . ILE B 1 88 ? 0.449 -2.479 8.375 1 94.06 88 ILE B N 1
ATOM 2180 C CA . ILE B 1 88 ? 0.11 -3.658 7.59 1 94.06 88 ILE B CA 1
ATOM 2181 C C . ILE B 1 88 ? -1.19 -4.27 8.109 1 94.06 88 ILE B C 1
ATOM 2183 O O . ILE B 1 88 ? -1.238 -4.785 9.227 1 94.06 88 ILE B O 1
ATOM 2187 N N . LEU B 1 89 ? -2.168 -4.254 7.316 1 92.94 89 LEU B N 1
ATOM 2188 C CA . LEU B 1 89 ? -3.494 -4.715 7.707 1 92.94 89 LEU B CA 1
ATOM 2189 C C . LEU B 1 89 ? -3.666 -6.199 7.406 1 92.94 89 LEU B C 1
ATOM 2191 O O . LEU B 1 89 ? -4.539 -6.855 7.98 1 92.94 89 LEU B O 1
ATOM 2195 N N . GLY B 1 90 ? -2.863 -6.66 6.539 1 92.88 90 GLY B N 1
ATOM 2196 C CA . GLY B 1 90 ? -2.92 -8.031 6.059 1 92.88 90 GLY B CA 1
ATOM 2197 C C . GLY B 1 90 ? -2.178 -8.234 4.754 1 92.88 90 GLY B C 1
ATOM 2198 O O . GLY B 1 90 ? -1.325 -7.426 4.383 1 92.88 90 GLY B O 1
ATOM 2199 N N . TYR B 1 91 ? -2.512 -9.375 4.195 1 95.25 91 TYR B N 1
ATOM 2200 C CA . TYR B 1 91 ? -1.84 -9.695 2.943 1 95.25 91 TYR B CA 1
ATOM 2201 C C . TYR B 1 91 ? -2.844 -10.133 1.883 1 95.25 91 TYR B C 1
ATOM 2203 O O . TYR B 1 91 ? -3.84 -10.789 2.193 1 95.25 91 TYR B O 1
ATOM 2211 N N . ASN B 1 92 ? -2.531 -9.672 0.693 1 96.62 92 ASN B N 1
ATOM 2212 C CA . ASN B 1 92 ? -3.295 -10.109 -0.472 1 96.62 92 ASN B CA 1
ATOM 2213 C C . ASN B 1 92 ? -2.518 -11.117 -1.309 1 96.62 92 ASN B C 1
ATOM 2215 O O . ASN B 1 92 ? -1.29 -11.047 -1.39 1 96.62 92 ASN B O 1
ATOM 2219 N N . TYR B 1 93 ? -3.303 -11.984 -1.944 1 96.88 93 TYR B N 1
ATOM 2220 C CA . TYR B 1 93 ? -2.67 -13.078 -2.676 1 96.88 93 TYR B CA 1
ATOM 2221 C C . TYR B 1 93 ? -3.215 -13.172 -4.094 1 96.88 93 TYR B C 1
ATOM 2223 O O . TYR B 1 93 ? -4.387 -12.883 -4.336 1 96.88 93 TYR B O 1
ATOM 2231 N N . ILE B 1 94 ? -2.379 -13.594 -4.922 1 97.38 94 ILE B N 1
ATOM 2232 C CA . ILE B 1 94 ? -2.699 -14.07 -6.258 1 97.38 94 ILE B CA 1
ATOM 2233 C C . ILE B 1 94 ? -2.062 -15.445 -6.484 1 97.38 94 ILE B C 1
ATOM 2235 O O . ILE B 1 94 ? -0.851 -15.602 -6.316 1 97.38 94 ILE B O 1
ATOM 2239 N N . ARG B 1 95 ? -2.893 -16.375 -6.844 1 96.75 95 ARG B N 1
ATOM 2240 C CA . ARG B 1 95 ? -2.412 -17.719 -7.141 1 96.75 95 ARG B CA 1
ATOM 2241 C C . ARG B 1 95 ? -2.867 -18.156 -8.523 1 96.75 95 ARG B C 1
ATOM 2243 O O . ARG B 1 95 ? -4 -17.891 -8.93 1 96.75 95 ARG B O 1
ATOM 2250 N N . GLY B 1 96 ? -1.922 -18.844 -9.195 1 97.19 96 GLY B N 1
ATOM 2251 C CA . GLY B 1 96 ? -2.293 -19.312 -10.516 1 97.19 96 GLY B CA 1
ATOM 2252 C C . GLY B 1 96 ? -1.131 -19.922 -11.281 1 97.19 96 GLY B C 1
ATOM 2253 O O . GLY B 1 96 ? -0.084 -20.219 -10.695 1 97.19 96 GLY B O 1
ATOM 2254 N N . CYS B 1 97 ? -1.468 -20.203 -12.539 1 96.44 97 CYS B N 1
ATOM 2255 C CA . CYS B 1 97 ? -0.426 -20.625 -13.469 1 96.44 97 CYS B CA 1
ATOM 2256 C C . CYS B 1 97 ? 0.451 -19.453 -13.875 1 96.44 97 CYS B C 1
ATOM 2258 O O . CYS B 1 97 ? -0.053 -18.344 -14.125 1 96.44 97 CYS B O 1
ATOM 2260 N N . ALA B 1 98 ? 1.733 -19.719 -13.953 1 95.88 98 ALA B N 1
ATOM 2261 C CA . ALA B 1 98 ? 2.643 -18.641 -14.336 1 95.88 98 ALA B CA 1
ATOM 2262 C C . ALA B 1 98 ? 2.236 -18.031 -15.672 1 95.88 98 ALA B C 1
ATOM 2264 O O . ALA B 1 98 ? 2.4 -16.828 -15.883 1 95.88 98 ALA B O 1
ATOM 2265 N N . ASP B 1 99 ? 1.66 -18.766 -16.5 1 93.44 99 ASP B N 1
ATOM 2266 C CA . ASP B 1 99 ? 1.334 -18.25 -17.828 1 93.44 99 ASP B CA 1
ATOM 2267 C C . ASP B 1 99 ? -0.088 -17.703 -17.875 1 93.44 99 ASP B C 1
ATOM 2269 O O . ASP B 1 99 ? -0.534 -17.203 -18.906 1 93.44 99 ASP B O 1
ATOM 2273 N N . LYS B 1 100 ? -0.767 -17.672 -16.75 1 96.06 100 LYS B N 1
ATOM 2274 C CA . LYS B 1 100 ? -2.168 -17.25 -16.766 1 96.06 100 LYS B CA 1
ATOM 2275 C C . LYS B 1 100 ? -2.443 -16.188 -15.719 1 96.06 100 LYS B C 1
ATOM 2277 O O . LYS B 1 100 ? -3.596 -15.812 -15.492 1 96.06 100 LYS B O 1
ATOM 2282 N N . VAL B 1 101 ? -1.449 -15.703 -15.086 1 97.25 101 VAL B N 1
ATOM 2283 C CA . VAL B 1 101 ? -1.671 -14.75 -14.008 1 97.25 101 VAL B CA 1
ATOM 2284 C C . VAL B 1 101 ? -1.572 -13.328 -14.555 1 97.25 101 VAL B C 1
ATOM 2286 O O . VAL B 1 101 ? -2.365 -12.453 -14.188 1 97.25 101 VAL B O 1
ATOM 2289 N N . LEU B 1 102 ? -0.657 -13.141 -15.461 1 96.31 102 LEU B N 1
ATOM 2290 C CA . LEU B 1 102 ? -0.408 -11.805 -16 1 96.31 102 LEU B CA 1
ATOM 2291 C C . LEU B 1 102 ? -0.825 -11.727 -17.469 1 96.31 102 LEU B C 1
ATOM 2293 O O . LEU B 1 102 ? -0.577 -12.656 -18.234 1 96.31 102 LEU B O 1
ATOM 2297 N N . VAL B 1 103 ? -1.377 -10.602 -17.828 1 95.81 103 VAL B N 1
ATOM 2298 C CA . VAL B 1 103 ? -1.821 -10.398 -19.203 1 95.81 103 VAL B CA 1
ATOM 2299 C C . VAL B 1 103 ? -0.616 -10.406 -20.141 1 95.81 103 VAL B C 1
ATOM 2301 O O . VAL B 1 103 ? -0.629 -11.07 -21.188 1 95.81 103 VAL B O 1
ATOM 2304 N N . SER B 1 104 ? 0.47 -9.742 -19.781 1 94.31 104 SER B N 1
ATOM 2305 C CA . SER B 1 104 ? 1.662 -9.656 -20.609 1 94.31 104 SER B CA 1
ATOM 2306 C C . SER B 1 104 ? 2.658 -10.758 -20.281 1 94.31 104 SER B C 1
ATOM 2308 O O . SER B 1 104 ? 3.729 -10.844 -20.891 1 94.31 104 SER B O 1
ATOM 2310 N N . GLY B 1 105 ? 2.309 -11.516 -19.297 1 94.81 105 GLY B N 1
ATOM 2311 C CA . GLY B 1 105 ? 3.225 -12.555 -18.844 1 94.81 105 GLY B CA 1
ATOM 2312 C C . GLY B 1 105 ? 4.359 -12.016 -17.984 1 94.81 105 GLY B C 1
ATOM 2313 O O . GLY B 1 105 ? 4.5 -10.805 -17.828 1 94.81 105 GLY B O 1
ATOM 2314 N N . PHE B 1 106 ? 5.133 -12.969 -17.5 1 96 106 PHE B N 1
ATOM 2315 C CA . PHE B 1 106 ? 6.316 -12.625 -16.719 1 96 106 PHE B CA 1
ATOM 2316 C C . PHE B 1 106 ? 7.512 -12.383 -17.641 1 96 106 PHE B C 1
ATOM 2318 O O . PHE B 1 106 ? 7.566 -12.914 -18.75 1 96 106 PHE B O 1
ATOM 2325 N N . ASN B 1 107 ? 8.398 -11.57 -17.125 1 95.38 107 ASN B N 1
ATOM 2326 C CA . ASN B 1 107 ? 9.711 -11.414 -17.734 1 95.38 107 ASN B CA 1
ATOM 2327 C C . ASN B 1 107 ? 10.523 -12.703 -17.641 1 95.38 107 ASN B C 1
ATOM 2329 O O . ASN B 1 107 ? 11 -13.062 -16.562 1 95.38 107 ASN B O 1
ATOM 2333 N N . ARG B 1 108 ? 10.781 -13.289 -18.734 1 93.12 108 ARG B N 1
ATOM 2334 C CA . ARG B 1 108 ? 11.43 -14.594 -18.766 1 93.12 108 ARG B CA 1
ATOM 2335 C C . ARG B 1 108 ? 12.844 -14.516 -18.203 1 93.12 108 ARG B C 1
ATOM 2337 O O . ARG B 1 108 ? 13.305 -15.43 -17.516 1 93.12 108 ARG B O 1
ATOM 2344 N N . SER B 1 109 ? 13.469 -13.453 -18.531 1 94.44 109 SER B N 1
ATOM 2345 C CA . SER B 1 109 ? 14.82 -13.273 -18.016 1 94.44 109 SER B CA 1
ATOM 2346 C C . SER B 1 109 ? 14.836 -13.219 -16.5 1 94.44 109 SER B C 1
ATOM 2348 O O . SER B 1 109 ? 15.719 -13.789 -15.859 1 94.44 109 SER B O 1
ATOM 2350 N N . ALA B 1 110 ? 13.898 -12.555 -15.969 1 95.31 110 ALA B N 1
ATOM 2351 C CA . ALA B 1 110 ? 13.805 -12.484 -14.508 1 95.31 110 ALA B CA 1
ATOM 2352 C C . ALA B 1 110 ? 13.516 -13.852 -13.906 1 95.31 110 ALA B C 1
ATOM 2354 O O . ALA B 1 110 ? 14.125 -14.234 -12.906 1 95.31 110 ALA B O 1
ATOM 2355 N N . LEU B 1 111 ? 12.641 -14.594 -14.508 1 94.62 111 LEU B N 1
ATOM 2356 C CA . LEU B 1 111 ? 12.32 -15.93 -14 1 94.62 111 LEU B CA 1
ATOM 2357 C C . LEU B 1 111 ? 13.555 -16.828 -14.031 1 94.62 111 LEU B C 1
ATOM 2359 O O . LEU B 1 111 ? 13.828 -17.531 -13.062 1 94.62 111 LEU B O 1
ATOM 2363 N N . ASP B 1 112 ? 14.25 -16.766 -15.078 1 94.81 112 ASP B N 1
ATOM 2364 C CA . ASP B 1 112 ? 15.43 -17.609 -15.234 1 94.81 112 ASP B CA 1
ATOM 2365 C C . ASP B 1 112 ? 16.516 -17.219 -14.234 1 94.81 112 ASP B C 1
ATOM 2367 O O . ASP B 1 112 ? 17.125 -18.078 -13.609 1 94.81 112 ASP B O 1
ATOM 2371 N N . THR B 1 113 ? 16.703 -15.938 -14.148 1 96.19 113 THR B N 1
ATOM 2372 C CA . THR B 1 113 ? 17.719 -15.422 -13.25 1 96.19 113 THR B CA 1
ATOM 2373 C C . THR B 1 113 ? 17.484 -15.891 -11.82 1 96.19 113 THR B C 1
ATOM 2375 O O . THR B 1 113 ? 18.422 -16.219 -11.094 1 96.19 113 THR B O 1
ATOM 2378 N N . HIS B 1 114 ? 16.234 -16.031 -11.508 1 96.25 114 HIS B N 1
ATOM 2379 C CA . HIS B 1 114 ? 15.922 -16.391 -10.133 1 96.25 114 HIS B CA 1
ATOM 2380 C C . HIS B 1 114 ? 15.539 -17.859 -10.023 1 96.25 114 HIS B C 1
ATOM 2382 O O . HIS B 1 114 ? 15.062 -18.312 -8.977 1 96.25 114 HIS B O 1
ATOM 2388 N N . ARG B 1 115 ? 15.609 -18.594 -11.078 1 94.81 115 ARG B N 1
ATOM 2389 C CA . ARG B 1 115 ? 15.57 -20.047 -11.156 1 94.81 115 ARG B CA 1
ATOM 2390 C C . ARG B 1 115 ? 14.172 -20.578 -10.859 1 94.81 115 ARG B C 1
ATOM 2392 O O . ARG B 1 115 ? 14.008 -21.703 -10.383 1 94.81 115 ARG B O 1
ATOM 2399 N N . PHE B 1 116 ? 13.156 -19.875 -11.188 1 93.38 116 PHE B N 1
ATOM 2400 C CA . PHE B 1 116 ? 11.773 -20.25 -10.914 1 93.38 116 PHE B CA 1
ATOM 2401 C C . PHE B 1 116 ? 11.406 -21.531 -11.664 1 93.38 116 PHE B C 1
ATOM 2403 O O . PHE B 1 116 ? 10.695 -22.391 -11.133 1 93.38 116 PHE B O 1
ATOM 2410 N N . PRO B 1 117 ? 11.859 -21.672 -12.859 1 87.44 117 PRO B N 1
ATOM 2411 C CA . PRO B 1 117 ? 11.453 -22.875 -13.602 1 87.44 117 PRO B CA 1
ATOM 2412 C C . PRO B 1 117 ? 12.164 -24.141 -13.117 1 87.44 117 PRO B C 1
ATOM 2414 O O . PRO B 1 117 ? 11.758 -25.25 -13.477 1 87.44 117 PRO B O 1
ATOM 2417 N N . PHE B 1 118 ? 13.078 -24 -12.219 1 88 118 PHE B N 1
ATOM 2418 C CA . PHE B 1 118 ? 13.953 -25.141 -11.969 1 88 118 PHE B CA 1
ATOM 2419 C C . PHE B 1 118 ? 13.812 -25.625 -10.531 1 88 118 PHE B C 1
ATOM 2421 O O . PHE B 1 118 ? 14.07 -26.797 -10.242 1 88 118 PHE B O 1
ATOM 2428 N N . VAL B 1 119 ? 13.508 -24.719 -9.695 1 92.19 119 VAL B N 1
ATOM 2429 C CA . VAL B 1 119 ? 13.398 -25.078 -8.281 1 92.19 119 VAL B CA 1
ATOM 2430 C C . VAL B 1 119 ? 12.227 -24.328 -7.652 1 92.19 119 VAL B C 1
ATOM 2432 O O . VAL B 1 119 ? 11.805 -23.281 -8.148 1 92.19 119 VAL B O 1
ATOM 2435 N N . ASP B 1 120 ? 11.711 -25.016 -6.539 1 92.5 120 ASP B N 1
ATOM 2436 C CA . ASP B 1 120 ? 10.766 -24.281 -5.707 1 92.5 120 ASP B CA 1
ATOM 2437 C C . ASP B 1 120 ? 11.453 -23.125 -4.988 1 92.5 120 ASP B C 1
ATOM 2439 O O . ASP B 1 120 ? 12.367 -23.328 -4.188 1 92.5 120 ASP B O 1
ATOM 2443 N N . VAL B 1 121 ? 11.031 -21.938 -5.301 1 96.12 121 VAL B N 1
ATOM 2444 C CA . VAL B 1 121 ? 11.742 -20.797 -4.719 1 96.12 121 VAL B CA 1
ATOM 2445 C C . VAL B 1 121 ? 10.781 -19.641 -4.496 1 96.12 121 VAL B C 1
ATOM 2447 O O . VAL B 1 121 ? 9.797 -19.5 -5.23 1 96.12 121 VAL B O 1
ATOM 2450 N N . CYS B 1 122 ? 11.023 -18.875 -3.451 1 96.75 122 CYS B N 1
ATOM 2451 C CA . CYS B 1 122 ? 10.336 -17.625 -3.178 1 96.75 122 CYS B CA 1
ATOM 2452 C C . CYS B 1 122 ? 11.312 -16.453 -3.18 1 96.75 122 CYS B C 1
ATOM 2454 O O . CYS B 1 122 ? 12.438 -16.578 -2.705 1 96.75 122 CYS B O 1
ATOM 2456 N N . ARG B 1 123 ? 10.867 -15.328 -3.75 1 97.62 123 ARG B N 1
ATOM 2457 C CA . ARG B 1 123 ? 11.68 -14.117 -3.822 1 97.62 123 ARG B CA 1
ATOM 2458 C C . ARG B 1 123 ? 10.82 -12.875 -3.598 1 97.62 123 ARG B C 1
ATOM 2460 O O . ARG B 1 123 ? 9.617 -12.883 -3.861 1 97.62 123 ARG B O 1
ATOM 2467 N N . LEU B 1 124 ? 11.461 -11.898 -3 1 97.88 124 LEU B N 1
ATOM 2468 C CA . LEU B 1 124 ? 10.906 -10.547 -3.045 1 97.88 124 LEU B CA 1
ATOM 2469 C C . LEU B 1 124 ? 11.484 -9.766 -4.219 1 97.88 124 LEU B C 1
ATOM 2471 O O . LEU B 1 124 ? 12.688 -9.484 -4.258 1 97.88 124 LEU B O 1
ATOM 2475 N N . LEU B 1 125 ? 10.672 -9.406 -5.172 1 97.62 125 LEU B N 1
ATOM 2476 C CA . LEU B 1 125 ? 11.156 -8.766 -6.387 1 97.62 125 LEU B CA 1
ATOM 2477 C C . LEU B 1 125 ? 10.312 -7.539 -6.723 1 97.62 125 LEU B C 1
ATOM 2479 O O . LEU B 1 125 ? 9.109 -7.516 -6.453 1 97.62 125 LEU B O 1
ATOM 2483 N N . PRO B 1 126 ? 10.969 -6.551 -7.422 1 96.5 126 PRO B N 1
ATOM 2484 C CA . PRO B 1 126 ? 10.156 -5.457 -7.961 1 96.5 126 PRO B CA 1
ATOM 2485 C C . PRO B 1 126 ? 9.234 -5.906 -9.086 1 96.5 126 PRO B C 1
ATOM 2487 O O . PRO B 1 126 ? 9.664 -6.617 -10 1 96.5 126 PRO B O 1
ATOM 2490 N N . ARG B 1 127 ? 8.078 -5.391 -9.031 1 96.44 127 ARG B N 1
ATOM 2491 C CA . ARG B 1 127 ? 7.113 -5.742 -10.062 1 96.44 127 ARG B CA 1
ATOM 2492 C C . ARG B 1 127 ? 7.613 -5.309 -11.445 1 96.44 127 ARG B C 1
ATOM 2494 O O . ARG B 1 127 ? 7.379 -6 -12.438 1 96.44 127 ARG B O 1
ATOM 2501 N N . GLY B 1 128 ? 8.258 -4.207 -11.461 1 93.56 128 GLY B N 1
ATOM 2502 C CA . GLY B 1 128 ? 8.781 -3.697 -12.719 1 93.56 128 GLY B CA 1
ATOM 2503 C C . GLY B 1 128 ? 9.766 -4.641 -13.383 1 93.56 128 GLY B C 1
ATOM 2504 O O . GLY B 1 128 ? 9.914 -4.633 -14.609 1 93.56 128 GLY B O 1
ATOM 2505 N N . GLN B 1 129 ? 10.445 -5.422 -12.602 1 93.44 129 GLN B N 1
ATOM 2506 C CA . GLN B 1 129 ? 11.398 -6.395 -13.133 1 93.44 129 GLN B CA 1
ATOM 2507 C C . GLN B 1 129 ? 10.711 -7.719 -13.461 1 93.44 129 GLN B C 1
ATOM 2509 O O . GLN B 1 129 ? 11.148 -8.453 -14.344 1 93.44 129 GLN B O 1
ATOM 2514 N N . LEU B 1 130 ? 9.68 -7.93 -12.773 1 95.75 130 LEU B N 1
ATOM 2515 C CA . LEU B 1 130 ? 9.031 -9.234 -12.812 1 95.75 130 LEU B CA 1
ATOM 2516 C C . LEU B 1 130 ? 8.055 -9.32 -13.992 1 95.75 130 LEU B C 1
ATOM 2518 O O . LEU B 1 130 ? 7.914 -10.383 -14.602 1 95.75 130 LEU B O 1
ATOM 2522 N N . ILE B 1 131 ? 7.414 -8.25 -14.258 1 95.62 131 ILE B N 1
ATOM 2523 C CA . ILE B 1 131 ? 6.363 -8.242 -15.273 1 95.62 131 ILE B CA 1
ATOM 2524 C C . ILE B 1 131 ? 6.957 -7.852 -16.625 1 95.62 131 ILE B C 1
ATOM 2526 O O . ILE B 1 131 ? 7.781 -6.938 -16.703 1 95.62 131 ILE B O 1
ATOM 2530 N N . ASN B 1 132 ? 6.508 -8.547 -17.562 1 93.94 132 ASN B N 1
ATOM 2531 C CA . ASN B 1 132 ? 6.926 -8.219 -18.922 1 93.94 132 ASN B CA 1
ATOM 2532 C C . ASN B 1 132 ? 6.422 -6.84 -19.344 1 93.94 132 ASN B C 1
ATOM 2534 O O . ASN B 1 132 ? 5.215 -6.621 -19.422 1 93.94 132 ASN B O 1
ATOM 2538 N N . SER B 1 133 ? 7.363 -6.016 -19.609 1 84 133 SER B N 1
ATOM 2539 C CA . SER B 1 133 ? 7.012 -4.625 -19.875 1 84 133 SER B CA 1
ATOM 2540 C C . SER B 1 133 ? 6.398 -4.461 -21.25 1 84 133 SER B C 1
ATOM 2542 O O . SER B 1 133 ? 5.727 -3.465 -21.531 1 84 133 SER B O 1
ATOM 2544 N N . ARG B 1 134 ? 6.668 -5.461 -21.969 1 81.62 134 ARG B N 1
ATOM 2545 C CA . ARG B 1 134 ? 6.133 -5.367 -23.328 1 81.62 134 ARG B CA 1
ATOM 2546 C C . ARG B 1 134 ? 4.613 -5.488 -23.328 1 81.62 134 ARG B C 1
ATOM 2548 O O . ARG B 1 134 ? 4.066 -6.48 -22.844 1 81.62 134 ARG B O 1
ATOM 2555 N N . GLY B 1 135 ? 3.895 -4.449 -23.438 1 72.94 135 GLY B N 1
ATOM 2556 C CA . GLY B 1 135 ? 2.441 -4.488 -23.5 1 72.94 135 GLY B C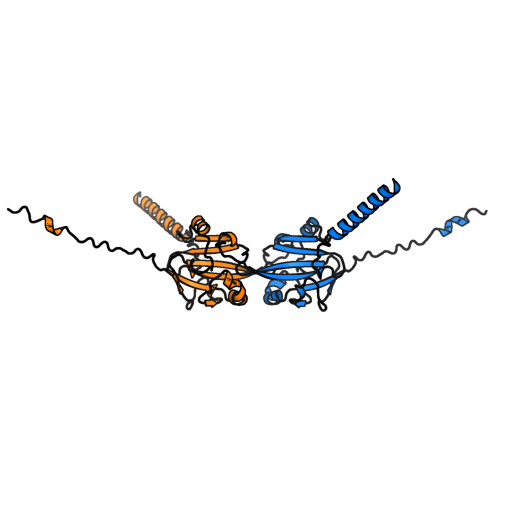A 1
ATOM 2557 C C . GLY B 1 135 ? 1.768 -3.826 -22.312 1 72.94 135 GLY B C 1
ATOM 2558 O O . GLY B 1 135 ? 0.538 -3.773 -22.25 1 72.94 135 GLY B O 1
ATOM 2559 N N . LEU B 1 136 ? 2.66 -3.576 -21.359 1 78.81 136 LEU B N 1
ATOM 2560 C CA . LEU B 1 136 ? 2.086 -2.91 -20.188 1 78.81 136 LEU B CA 1
ATOM 2561 C C . LEU B 1 136 ? 1.663 -1.485 -20.531 1 78.81 136 LEU B C 1
ATOM 2563 O O . LEU B 1 136 ? 2.443 -0.723 -21.109 1 78.81 136 LEU B O 1
ATOM 2567 N N . THR B 1 137 ? 0.471 -1.207 -20.359 1 74.62 137 THR B N 1
ATOM 2568 C CA . THR B 1 137 ? -0.067 0.122 -20.625 1 74.62 137 THR B CA 1
ATOM 2569 C C . THR B 1 137 ? -0.004 0.992 -19.375 1 74.62 137 THR B C 1
ATOM 2571 O O . THR B 1 137 ? -0.19 2.209 -19.453 1 74.62 137 THR B O 1
ATOM 2574 N N . GLN B 1 138 ? 0.279 0.299 -18.266 1 80.31 138 GLN B N 1
ATOM 2575 C CA . GLN B 1 138 ? 0.305 1.033 -17 1 80.31 138 GLN B CA 1
ATOM 2576 C C . GLN B 1 138 ? 1.584 0.74 -16.219 1 80.31 138 GLN B C 1
ATOM 2578 O O . GLN B 1 138 ? 2.139 -0.356 -16.312 1 80.31 138 GLN B O 1
ATOM 2583 N N . MET B 1 139 ? 1.911 1.729 -15.578 1 85.62 139 MET B N 1
ATOM 2584 C CA . MET B 1 139 ? 3.064 1.548 -14.703 1 85.62 139 MET B CA 1
ATOM 2585 C C . MET B 1 139 ? 2.689 0.728 -13.477 1 85.62 139 MET B C 1
ATOM 2587 O O . MET B 1 139 ? 1.61 0.91 -12.906 1 85.62 139 MET B O 1
ATOM 2591 N N . VAL B 1 140 ? 3.537 -0.254 -13.188 1 93.5 140 VAL B N 1
ATOM 2592 C CA . VAL B 1 140 ? 3.354 -1.039 -11.969 1 93.5 140 VAL B CA 1
ATOM 2593 C C . VAL B 1 140 ? 4.426 -0.666 -10.945 1 93.5 140 VAL B C 1
ATOM 2595 O O . VAL B 1 140 ? 5.578 -0.42 -11.305 1 93.5 140 VAL B O 1
ATOM 2598 N N . VAL B 1 141 ? 4.02 -0.625 -9.703 1 93.62 141 VAL B N 1
ATOM 2599 C CA . VAL B 1 141 ? 4.953 -0.159 -8.68 1 93.62 141 VAL B CA 1
ATOM 2600 C C . VAL B 1 141 ? 5.039 -1.182 -7.551 1 93.62 141 VAL B C 1
ATOM 2602 O O . VAL B 1 141 ? 4.18 -2.057 -7.434 1 93.62 141 VAL B O 1
ATOM 2605 N N . GLY B 1 142 ? 6.188 -1.041 -6.844 1 94.44 142 GLY B N 1
ATOM 2606 C CA . GLY B 1 142 ? 6.324 -1.787 -5.602 1 94.44 142 GLY B CA 1
ATOM 2607 C C . GLY B 1 142 ? 6.879 -3.184 -5.805 1 94.44 142 GLY B C 1
ATOM 2608 O O . GLY B 1 142 ? 7 -3.652 -6.938 1 94.44 142 GLY B O 1
ATOM 2609 N N . ASP B 1 143 ? 7.176 -3.779 -4.641 1 95.81 143 ASP B N 1
ATOM 2610 C CA . ASP B 1 143 ? 7.684 -5.148 -4.625 1 95.81 143 ASP B CA 1
ATOM 2611 C C . ASP B 1 143 ? 6.559 -6.148 -4.363 1 95.81 143 ASP B C 1
ATOM 2613 O O . ASP B 1 143 ? 5.488 -5.773 -3.879 1 95.81 143 ASP B O 1
ATOM 2617 N N . VAL B 1 144 ? 6.871 -7.355 -4.738 1 97.94 144 VAL B N 1
ATOM 2618 C CA . VAL B 1 144 ? 5.938 -8.445 -4.473 1 97.94 144 VAL B CA 1
ATOM 2619 C C . VAL B 1 144 ? 6.715 -9.703 -4.098 1 97.94 144 VAL B C 1
ATOM 2621 O O . VAL B 1 144 ? 7.781 -9.977 -4.652 1 97.94 144 VAL B O 1
ATOM 2624 N N . HIS B 1 145 ? 6.184 -10.398 -3.1 1 97.62 145 HIS B N 1
ATOM 2625 C CA . HIS B 1 145 ? 6.699 -11.734 -2.795 1 97.62 145 HIS B CA 1
ATOM 2626 C C . HIS B 1 145 ? 6.141 -12.773 -3.758 1 97.62 145 HIS B C 1
ATOM 2628 O O . HIS B 1 145 ? 4.926 -12.984 -3.812 1 97.62 145 HIS B O 1
ATOM 2634 N N . ILE B 1 146 ? 7.012 -13.375 -4.488 1 97.69 146 ILE B N 1
ATOM 2635 C CA . ILE B 1 146 ? 6.551 -14.352 -5.465 1 97.69 146 ILE B CA 1
ATOM 2636 C C . ILE B 1 146 ? 7.195 -15.711 -5.184 1 97.69 146 ILE B C 1
ATOM 2638 O O . ILE B 1 146 ? 8.398 -15.789 -4.91 1 97.69 146 ILE B O 1
ATOM 2642 N N . CYS B 1 147 ? 6.395 -16.734 -5.27 1 96.44 147 CYS B N 1
ATOM 2643 C CA . CYS B 1 147 ? 6.871 -18.109 -5.156 1 96.44 147 CYS B CA 1
ATOM 2644 C C . CYS B 1 147 ? 6.504 -18.906 -6.398 1 96.44 147 CYS B C 1
ATOM 2646 O O . CYS B 1 147 ? 5.406 -18.766 -6.938 1 96.44 147 CYS B O 1
ATOM 2648 N N . GLY B 1 148 ? 7.434 -19.688 -6.844 1 95.88 148 GLY B N 1
ATOM 2649 C CA . GLY B 1 148 ? 7.203 -20.656 -7.91 1 95.88 148 GLY B CA 1
ATOM 2650 C C . GLY B 1 148 ? 7.41 -22.094 -7.469 1 95.88 148 GLY B C 1
ATOM 2651 O O . GLY B 1 148 ? 8.297 -22.375 -6.66 1 95.88 148 GLY B O 1
ATOM 2652 N N . CYS B 1 149 ? 6.574 -22.984 -8.039 1 94.19 149 CYS B N 1
ATOM 2653 C CA . CYS B 1 149 ? 6.703 -24.406 -7.715 1 94.19 149 CYS B CA 1
ATOM 2654 C C . CYS B 1 149 ? 6.203 -25.266 -8.867 1 94.19 149 CYS B C 1
ATOM 2656 O O . CYS B 1 149 ? 5.492 -24.781 -9.75 1 94.19 149 CYS B O 1
ATOM 2658 N N . TYR B 1 150 ? 6.504 -26.656 -8.891 1 88.38 150 TYR B N 1
ATOM 2659 C CA . TYR B 1 150 ? 6.297 -27.438 -10.102 1 88.38 150 TYR B CA 1
ATOM 2660 C C . TYR B 1 150 ? 5.418 -28.656 -9.812 1 88.38 150 TYR B C 1
ATOM 2662 O O . TYR B 1 150 ? 5.094 -29.422 -10.727 1 88.38 150 TYR B O 1
ATOM 2670 N N . SER B 1 151 ? 4.949 -28.844 -8.656 1 87.38 151 SER B N 1
ATOM 2671 C CA . SER B 1 151 ? 4.102 -30 -8.359 1 87.38 151 SER B CA 1
ATOM 2672 C C . SER B 1 151 ? 2.623 -29.609 -8.391 1 87.38 151 SER B C 1
ATOM 2674 O O . SER B 1 151 ? 2.283 -28.438 -8.375 1 87.38 151 SER B O 1
ATOM 2676 N N . ASN B 1 152 ? 1.836 -30.625 -8.539 1 89.25 152 ASN B N 1
ATOM 2677 C CA . ASN B 1 152 ? 0.396 -30.391 -8.523 1 89.25 152 ASN B CA 1
ATOM 2678 C C . ASN B 1 152 ? -0.047 -29.688 -7.246 1 89.25 152 ASN B C 1
ATOM 2680 O O . ASN B 1 152 ? 0.293 -30.125 -6.145 1 89.25 152 ASN B O 1
ATOM 2684 N N . ARG B 1 153 ? -0.72 -28.531 -7.449 1 91.69 153 ARG B N 1
ATOM 2685 C CA . ARG B 1 153 ? -1.383 -27.812 -6.375 1 91.69 153 ARG B CA 1
ATOM 2686 C C . ARG B 1 153 ? -0.372 -27.297 -5.348 1 91.69 153 ARG B C 1
ATOM 2688 O O . ARG B 1 153 ? -0.698 -27.156 -4.172 1 91.69 153 ARG B O 1
ATOM 2695 N N . CYS B 1 154 ? 0.784 -27.094 -5.863 1 91.56 154 CYS B N 1
ATOM 2696 C CA . CYS B 1 154 ? 1.855 -26.734 -4.941 1 91.56 154 CYS B CA 1
ATOM 2697 C C . CYS B 1 154 ? 1.71 -25.297 -4.469 1 91.56 154 CYS B C 1
ATOM 2699 O O . CYS B 1 154 ? 2.291 -24.906 -3.453 1 91.56 154 CYS B O 1
ATOM 2701 N N . ASN B 1 155 ? 0.917 -24.484 -5.172 1 93.81 155 ASN B N 1
ATOM 2702 C CA . ASN B 1 155 ? 0.782 -23.094 -4.781 1 93.81 155 ASN B CA 1
ATOM 2703 C C . ASN B 1 155 ? -0.294 -22.906 -3.713 1 93.81 155 ASN B C 1
ATOM 2705 O O . ASN B 1 155 ? -0.729 -21.781 -3.451 1 93.81 155 ASN B O 1
ATOM 2709 N N . GLY B 1 156 ? -0.997 -23.953 -3.188 1 87.88 156 GLY B N 1
ATOM 2710 C CA . GLY B 1 156 ? -1.952 -23.906 -2.092 1 87.88 156 GLY B CA 1
ATOM 2711 C C . GLY B 1 156 ? -1.293 -23.797 -0.73 1 87.88 156 GLY B C 1
ATOM 2712 O O . GLY B 1 156 ? -1.964 -23.531 0.27 1 87.88 156 GLY B O 1
ATOM 2713 N N . GLY B 1 157 ? -0.102 -24.141 -0.575 1 67.12 157 GLY B N 1
ATOM 2714 C CA . GLY B 1 157 ? 0.556 -24.156 0.721 1 67.12 157 GLY B CA 1
ATOM 2715 C C . GLY B 1 157 ? 1.699 -23.156 0.821 1 67.12 157 GLY B C 1
ATOM 2716 O O . GLY B 1 157 ? 2.238 -22.719 -0.197 1 67.12 157 GLY B O 1
ATOM 2717 N N . THR B 1 158 ? 1.609 -22.125 1.587 1 54.19 158 THR B N 1
ATOM 2718 C CA . THR B 1 158 ? 2.848 -21.359 1.719 1 54.19 158 THR B CA 1
ATOM 2719 C C . THR B 1 158 ? 4.059 -22.297 1.705 1 54.19 158 THR B C 1
ATOM 2721 O O . THR B 1 158 ? 4.082 -23.297 2.42 1 54.19 158 THR B O 1
ATOM 2724 N N . GLY B 1 159 ? 4.551 -22.625 0.58 1 46.69 159 GLY B N 1
ATOM 2725 C CA . GLY B 1 159 ? 5.828 -23.312 0.69 1 46.69 159 GLY B CA 1
ATOM 2726 C C . GLY B 1 159 ? 6.539 -23.047 2.004 1 46.69 159 GLY B C 1
ATOM 2727 O O . GLY B 1 159 ? 7.059 -21.953 2.221 1 46.69 159 GLY B O 1
ATOM 2728 N N . SER B 1 160 ? 5.836 -23.281 3.102 1 39.12 160 SER B N 1
ATOM 2729 C CA . SER B 1 160 ? 6.766 -23.344 4.227 1 39.12 160 SER B CA 1
ATOM 2730 C C . SER B 1 160 ? 8.133 -23.859 3.793 1 39.12 160 SER B C 1
ATOM 2732 O O . SER B 1 160 ? 8.219 -24.844 3.045 1 39.12 160 SER B O 1
ATOM 2734 N N . HIS B 1 161 ? 9.062 -23.047 3.541 1 40.28 161 HIS B N 1
ATOM 2735 C CA . HIS B 1 161 ? 10.398 -23.625 3.543 1 40.28 161 HIS B CA 1
ATOM 2736 C C . HIS B 1 161 ? 10.43 -24.922 4.348 1 40.28 161 HIS B C 1
ATOM 2738 O O . HIS B 1 161 ? 10.008 -24.953 5.508 1 40.28 161 HIS B O 1
ATOM 2744 N N . ALA B 1 162 ? 10.18 -26.078 3.836 1 37.72 162 ALA B N 1
ATOM 2745 C CA . ALA B 1 162 ? 10.68 -27.266 4.52 1 37.72 162 ALA B CA 1
ATOM 2746 C C . ALA B 1 162 ? 11.883 -26.938 5.398 1 37.72 162 ALA B C 1
ATOM 2748 O O . ALA B 1 162 ? 12.914 -26.484 4.898 1 37.72 162 ALA B O 1
ATOM 2749 N N . SER B 1 163 ? 11.68 -26.344 6.57 1 38.78 163 SER B N 1
ATOM 2750 C CA . SER B 1 163 ? 12.82 -26.25 7.48 1 38.78 163 SER B CA 1
ATOM 2751 C C . SER B 1 163 ? 13.75 -27.438 7.32 1 38.78 163 SER B C 1
ATOM 2753 O O . SER B 1 163 ? 13.352 -28.594 7.559 1 38.78 163 SER B O 1
ATOM 2755 N N . SER B 1 164 ? 14.625 -27.375 6.395 1 40.41 164 SER B N 1
ATOM 2756 C CA . SER B 1 164 ? 15.766 -28.297 6.285 1 40.41 164 SER B CA 1
ATOM 2757 C C . SER B 1 164 ? 16.219 -28.781 7.656 1 40.41 164 SER B C 1
ATOM 2759 O O . SER B 1 164 ? 17.219 -29.484 7.77 1 40.41 164 SER B O 1
ATOM 2761 N N . ARG B 1 165 ? 15.578 -28.266 8.609 1 42.69 165 ARG B N 1
ATOM 2762 C CA . ARG B 1 165 ? 16.016 -28.672 9.945 1 42.69 165 ARG B CA 1
ATOM 2763 C C . ARG B 1 165 ? 15.617 -30.109 10.234 1 42.69 165 ARG B C 1
ATOM 2765 O O . ARG B 1 165 ? 16.344 -30.828 10.914 1 42.69 165 ARG B O 1
ATOM 2772 N N . THR B 1 166 ? 14.523 -30.5 9.75 1 45.28 166 THR B N 1
ATOM 2773 C CA . THR B 1 166 ? 14.148 -31.875 10.078 1 45.28 166 THR B CA 1
ATOM 2774 C C . THR B 1 166 ? 15.016 -32.875 9.328 1 45.28 166 THR B C 1
ATOM 2776 O O . THR B 1 166 ? 15.422 -33.906 9.875 1 45.28 166 THR B O 1
ATOM 2779 N N . VAL B 1 167 ? 15.367 -32.5 8.039 1 45.69 167 VAL B N 1
ATOM 2780 C CA . VAL B 1 167 ? 16.234 -33.406 7.277 1 45.69 167 VAL B CA 1
ATOM 2781 C C . VAL B 1 167 ? 17.656 -33.375 7.855 1 45.69 167 VAL B C 1
ATOM 2783 O O . VAL B 1 167 ? 18.328 -34.375 7.922 1 45.69 167 VAL B O 1
ATOM 2786 N N . ARG B 1 168 ? 18.094 -32.188 8.414 1 53.44 168 ARG B N 1
ATOM 2787 C CA . ARG B 1 168 ? 19.391 -32.062 9.062 1 53.44 168 ARG B CA 1
ATOM 2788 C C . ARG B 1 168 ? 19.406 -32.781 10.406 1 53.44 168 ARG B C 1
ATOM 2790 O O . ARG B 1 168 ? 20.391 -33.406 10.773 1 53.44 168 ARG B O 1
ATOM 2797 N N . ARG B 1 169 ? 18.219 -32.781 11.023 1 53.69 169 ARG B N 1
ATOM 2798 C CA . ARG B 1 169 ? 18.141 -33.469 12.305 1 53.69 169 ARG B CA 1
ATOM 2799 C C . ARG B 1 169 ? 18.109 -34.969 12.102 1 53.69 169 ARG B C 1
ATOM 2801 O O . ARG B 1 169 ? 18.734 -35.719 12.852 1 53.69 169 ARG B O 1
ATOM 2808 N N . MET B 1 170 ? 17.5 -35.375 11.062 1 58.06 170 MET B N 1
ATOM 2809 C CA . MET B 1 170 ? 17.469 -36.812 10.789 1 58.06 170 MET B CA 1
ATOM 2810 C C . MET B 1 170 ? 18.828 -37.281 10.281 1 58.06 170 MET B C 1
ATOM 2812 O O . MET B 1 170 ? 19.281 -38.375 10.656 1 58.06 170 MET B O 1
ATOM 2816 N N . ALA B 1 171 ? 19.484 -36.469 9.438 1 61.84 171 ALA B N 1
ATOM 2817 C CA . ALA B 1 171 ? 20.828 -36.781 8.977 1 61.84 171 ALA B CA 1
ATOM 2818 C C . ALA B 1 171 ? 21.828 -36.75 10.133 1 61.84 171 ALA B C 1
ATOM 2820 O O . ALA B 1 171 ? 22.688 -37.625 10.242 1 61.84 171 ALA B O 1
ATOM 2821 N N . LEU B 1 172 ? 21.672 -35.781 11.031 1 64.56 172 LEU B N 1
ATOM 2822 C CA . LEU B 1 172 ? 22.5 -35.719 12.227 1 64.56 172 LEU B CA 1
ATOM 2823 C C . LEU B 1 172 ? 22.219 -36.875 13.148 1 64.56 172 LEU B C 1
ATOM 2825 O O . LEU B 1 172 ? 23.156 -37.469 13.727 1 64.56 172 LEU B O 1
ATOM 2829 N N . PHE B 1 173 ? 21.016 -37.312 13.258 1 72.81 173 PHE B N 1
ATOM 2830 C CA . PHE B 1 173 ? 20.641 -38.469 14.055 1 72.81 173 PHE B CA 1
ATOM 2831 C C . PHE B 1 173 ? 21.203 -39.75 13.438 1 72.81 173 PHE B C 1
ATOM 2833 O O . PHE B 1 173 ? 21.734 -40.594 14.148 1 72.81 173 PHE B O 1
ATOM 2840 N N . LEU B 1 174 ? 21.219 -39.875 12.125 1 70.88 174 LEU B N 1
ATOM 2841 C CA . LEU B 1 174 ? 21.766 -41.062 11.445 1 70.88 174 LEU B CA 1
ATOM 2842 C C . LEU B 1 174 ? 23.281 -41.094 11.562 1 70.88 174 LEU B C 1
ATOM 2844 O O . LEU B 1 174 ? 23.875 -42.156 11.773 1 70.88 174 LEU B O 1
ATOM 2848 N N . LEU B 1 175 ? 23.891 -39.906 11.57 1 76.38 175 LEU B N 1
ATOM 2849 C CA . LEU B 1 175 ? 25.344 -39.781 11.773 1 76.38 175 LEU B CA 1
ATOM 2850 C C . LEU B 1 175 ? 25.719 -40.156 13.195 1 76.38 175 LEU B C 1
ATOM 2852 O O . LEU B 1 175 ? 26.703 -40.875 13.406 1 76.38 175 LEU B O 1
ATOM 2856 N N . LEU B 1 176 ? 24.844 -39.781 14.102 1 77.06 176 LEU B N 1
ATOM 2857 C CA . LEU B 1 176 ? 25.094 -40.094 15.5 1 77.06 176 LEU B CA 1
ATOM 2858 C C . LEU B 1 176 ? 24.891 -41.594 15.742 1 77.06 176 LEU B C 1
ATOM 2860 O O . LEU B 1 176 ? 25.656 -42.219 16.484 1 77.06 176 LEU B O 1
ATOM 2864 N N . LEU B 1 177 ? 24.016 -42.188 15.055 1 77.19 177 LEU B N 1
ATOM 2865 C CA . LEU B 1 177 ? 23.75 -43.625 15.172 1 77.19 177 LEU B CA 1
ATOM 2866 C C . LEU B 1 177 ? 24.891 -44.438 14.594 1 77.19 177 LEU B C 1
ATOM 2868 O O . LEU B 1 177 ? 25.281 -45.469 15.156 1 77.19 177 LEU B O 1
ATOM 2872 N N . THR B 1 178 ? 25.469 -43.938 13.539 1 80.06 178 THR B N 1
ATOM 2873 C CA . THR B 1 178 ? 26.609 -44.594 12.93 1 80.06 178 THR B CA 1
ATOM 2874 C C . THR B 1 178 ? 27.844 -44.5 13.836 1 80.06 178 THR B C 1
ATOM 2876 O O . THR B 1 178 ? 28.578 -45.5 13.992 1 80.06 178 THR B O 1
ATOM 2879 N N . VAL B 1 179 ? 27.969 -43.312 14.508 1 78.25 179 VAL B N 1
ATOM 2880 C CA . VAL B 1 179 ? 29.109 -43.125 15.398 1 78.25 179 VAL B CA 1
ATOM 2881 C C . VAL B 1 179 ? 28.938 -44 16.656 1 78.25 179 VAL B C 1
ATOM 2883 O O . VAL B 1 179 ? 29.891 -44.656 17.094 1 78.25 179 VAL B O 1
ATOM 2886 N N . ALA B 1 180 ? 27.734 -44.062 17.094 1 80.69 180 ALA B N 1
ATOM 2887 C CA . ALA B 1 180 ? 27.422 -44.875 18.266 1 80.69 180 ALA B CA 1
ATOM 2888 C C . ALA B 1 180 ? 27.609 -46.375 17.953 1 80.69 180 ALA B C 1
ATOM 2890 O O . ALA B 1 180 ? 28.125 -47.125 18.781 1 80.69 180 ALA B O 1
ATOM 2891 N N . PHE B 1 181 ? 27.266 -46.812 16.828 1 81.38 181 PHE B N 1
ATOM 2892 C CA . PHE B 1 181 ? 27.406 -48.188 16.375 1 81.38 181 PHE B CA 1
ATOM 2893 C C . PHE B 1 181 ? 28.875 -48.562 16.266 1 81.38 181 PHE B C 1
ATOM 2895 O O . PHE B 1 181 ? 29.281 -49.656 16.688 1 81.38 181 PHE B O 1
ATOM 2902 N N . HIS B 1 182 ? 29.672 -47.625 15.719 1 79 182 HIS B N 1
ATOM 2903 C CA . HIS B 1 182 ? 31.094 -47.875 15.586 1 79 182 HIS B CA 1
ATOM 2904 C C . HIS B 1 182 ? 31.766 -47.938 16.953 1 79 182 HIS B C 1
ATOM 2906 O O . HIS B 1 182 ? 32.656 -48.781 17.172 1 79 182 HIS B O 1
ATOM 2912 N N . TRP B 1 183 ? 31.297 -47.125 17.828 1 78.31 183 TRP B N 1
ATOM 2913 C CA . TRP B 1 183 ? 31.812 -47.094 19.188 1 78.31 183 TRP B CA 1
ATOM 2914 C C . TRP B 1 183 ? 31.453 -48.375 19.922 1 78.31 183 TRP B C 1
ATOM 2916 O O . TRP B 1 183 ? 32.281 -48.969 20.625 1 78.31 183 TRP B O 1
ATOM 2926 N N . TRP B 1 184 ? 3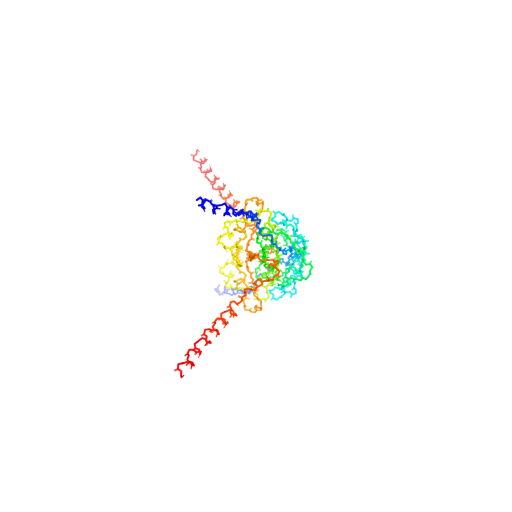0.266 -48.906 19.703 1 80.06 184 TRP B N 1
ATOM 2927 C CA . TRP B 1 184 ? 29.797 -50.156 20.312 1 80.06 184 TRP B CA 1
ATOM 2928 C C . TRP B 1 184 ? 30.547 -51.344 19.781 1 80.06 184 TRP B C 1
ATOM 2930 O O . TRP B 1 184 ? 30.891 -52.25 20.531 1 80.06 184 TRP B O 1
ATOM 2940 N N . ARG B 1 185 ? 30.938 -51.281 18.562 1 79.94 185 ARG B N 1
ATOM 2941 C CA . ARG B 1 185 ? 31.656 -52.406 17.938 1 79.94 185 ARG B CA 1
ATOM 2942 C C . ARG B 1 185 ? 33.125 -52.406 18.391 1 79.94 185 ARG B C 1
ATOM 2944 O O . ARG B 1 185 ? 33.75 -53.469 18.422 1 79.94 185 ARG B O 1
ATOM 2951 N N . SER B 1 186 ? 33.625 -51.312 18.844 1 74.19 186 SER B N 1
ATOM 2952 C CA . SER B 1 186 ? 35.031 -51.219 19.25 1 74.19 186 SER B CA 1
ATOM 2953 C C . SER B 1 186 ? 35.188 -51.562 20.734 1 74.19 186 SER B C 1
ATOM 2955 O O . SER B 1 186 ? 36.312 -51.625 21.234 1 74.19 186 SER B O 1
ATOM 2957 N N . LEU B 1 187 ? 34.156 -51.875 21.469 1 68.44 187 LEU B N 1
ATOM 2958 C CA . LEU B 1 187 ? 34.219 -52.406 22.812 1 68.44 187 LEU B CA 1
ATOM 2959 C C . LEU B 1 187 ? 34.156 -53.938 22.797 1 68.44 187 LEU B C 1
ATOM 2961 O O . LEU B 1 187 ? 33.375 -54.5 22.031 1 68.44 187 LEU B O 1
#

Organism: Trichuris trichiura (NCBI:txid36087)

Solvent-accessible surface area (backbone atoms only — not comparable to full-atom values): 20651 Å² total; per-residue (Å²): 135,87,72,76,74,72,70,70,69,72,72,64,77,71,69,68,69,70,63,71,73,63,66,68,72,25,39,14,34,21,22,23,21,41,74,54,62,81,44,34,90,69,43,54,71,52,31,40,83,53,79,35,73,28,63,62,51,56,41,53,64,52,53,89,86,67,47,68,39,85,26,73,64,36,21,24,32,37,40,38,74,38,68,56,97,28,31,75,78,45,66,40,28,39,29,15,29,50,80,53,39,30,63,55,27,59,22,61,67,47,38,58,75,66,37,38,89,76,39,74,42,72,47,81,41,48,38,65,60,41,39,26,65,68,78,53,86,62,79,55,44,59,66,36,36,38,32,28,26,74,51,67,45,44,45,31,34,62,72,60,68,72,62,60,56,59,60,47,49,50,52,49,49,51,51,49,48,51,51,50,50,54,54,56,66,72,100,135,86,73,73,77,72,70,71,69,72,72,63,79,72,69,69,68,69,65,72,74,65,67,67,72,24,39,14,36,21,24,22,21,41,74,52,61,80,46,34,90,68,43,55,71,52,30,40,82,55,79,36,71,30,65,62,50,57,39,53,63,53,54,90,85,68,48,68,39,86,24,72,63,40,20,23,31,37,40,37,73,40,67,56,97,28,32,75,77,46,66,42,27,40,30,16,28,51,81,55,39,29,63,56,28,59,22,62,67,47,39,56,77,68,37,37,90,76,38,77,42,72,46,80,41,48,38,65,60,43,39,25,65,68,78,53,87,62,79,53,44,59,66,35,36,38,33,27,26,75,51,68,46,46,46,30,37,61,73,59,72,73,62,61,54,59,61,47,47,50,51,49,48,52,52,49,50,52,51,50,49,52,54,57,68,74,101

Radius of gyration: 34.79 Å; Cα contacts (8 Å, |Δi|>4): 674; chains: 2; bounding box: 52×154×83 Å

InterPro domains:
  IPR010558 Caenorhabditis elegans ly-6-related [PF06579] (31-155)
  IPR010558 Caenorhabditis elegans ly-6-related [PTHR34722] (26-179)

Foldseek 3Di:
DPPDPPPPPPPPPPPPPCPVPQQDWAKAFWEKEQVCVVVCVPCVQWFADTPYHHNCQQDQARDPDGDIDTERAKKKKKKDFDDDPRDGPGIIIGIHHQQHTTPQGWDPVVCVVQVQRPAWDKDWDFPVNTHDPVSRPDDDGDIIIMTIDHHHHPNNHPVPVPPCVVVVVVVVVVVVVVVVVVVVVVD/DPPDPPPPPPPPPPPPPCPVPQQDWAKAFWEKEQVCVVVCVPCVQWFADTPYHHNCLQDQARDPDGDIDTERAKKKKKKDFDDDPRDGPGIIIGIHHQQHTTPQGWDPVVCVVQPQRPAWDKDWDFPVNTHDPVSRPDDDGDIIIMTIDHHHHPNNHPVPVPPCVVVVVVVVVVVVVVVVVVVVVVD